Protein AF-A0A5E6XGU5-F1 (afdb_monomer_lite)

Organism: Pseudomonas fluorescens (NCBI:txid294)

Secondary structure (DSSP, 8-state):
-----S-TTHHHHHHHHHHHHHHHHHHHHHHHTTTS-GGG----SS-SEE-SS--SS-S--EE-----------HHHHHTT-THHHHHHHHHHHHHHHHHHHHHHHHHHHHHHHHHT-----SS-HHHHHHHHHHHSPPEE-TTSPEEPPP----HHHHHHHHH-TTTTSHHHHHHHHHHHHHHHHHHHHHHHHHHHTT-PPP-

pLDDT: mean 83.69, std 9.13, range [39.81, 95.19]

Sequence (204 aa):
MMDQHPFPFDSEAGLVMQEFGQEVIKQLRKSQHAYVDPRNVQRFLHGRSWQSHQSFDPDQISELERHHHQMNIQFEDIMLRRFEVLENTLNELSNEMAETFIRSLYATVSDTCDKYGNVVNGGKEPARAFVEMLEKIEFGVDRNGNVSMPEIHAGTAVIEAFKRDETMNSIEFGDKIAEIKERKSAEALEKEAARKAKFVKEPQ

Foldseek 3Di:
DPPPPPDPCPVVVVVVVVVLVVVLVVLLVVLVCVPDPPVPDDDDPDDQWDDPDPDPDGPDIGGHDDDDDDDDDDPVCVVVVVCVSSVVRSVVSSVVSSVVVVVVVVVVVVVVCVVVVLDFDCPPCVLVSVLVNLVSDQWAADPVRFIDDDDDDDDPVVVVVCVPDVVNVDPVSVVSVVVSCVVRRVVNSVVVVVVVVVVDDDDD

Radius of gyration: 24.92 Å; chains: 1; bounding box: 62×52×69 Å

Structure (mmCIF, N/CA/C/O backbone):
data_AF-A0A5E6XGU5-F1
#
_entry.id   AF-A0A5E6XGU5-F1
#
loop_
_atom_site.group_PDB
_atom_site.id
_atom_site.type_symbol
_atom_site.label_atom_id
_atom_site.label_alt_id
_atom_site.label_comp_id
_atom_site.label_asym_id
_atom_site.label_entity_id
_atom_site.label_seq_id
_atom_site.pdbx_PDB_ins_code
_atom_site.Cartn_x
_atom_site.Cartn_y
_atom_site.Cartn_z
_atom_site.occupancy
_atom_site.B_iso_or_equiv
_atom_site.auth_seq_id
_atom_site.auth_comp_id
_atom_site.auth_asym_id
_atom_site.auth_atom_id
_atom_site.pdbx_PDB_model_num
ATOM 1 N N . MET A 1 1 ? 36.939 -23.104 -35.813 1.00 39.81 1 MET A N 1
ATOM 2 C CA . MET A 1 1 ? 36.507 -21.747 -36.196 1.00 39.81 1 MET A CA 1
ATOM 3 C C . MET A 1 1 ? 35.613 -21.268 -35.075 1.00 39.81 1 MET A C 1
ATOM 5 O O . MET A 1 1 ? 34.632 -21.942 -34.809 1.00 39.81 1 MET A O 1
ATOM 9 N N . MET A 1 2 ? 36.034 -20.249 -34.325 1.00 47.72 2 MET A N 1
ATOM 10 C CA . MET A 1 2 ? 35.174 -19.639 -33.309 1.00 47.72 2 MET A CA 1
ATOM 11 C C . MET A 1 2 ? 34.124 -18.816 -34.053 1.00 47.72 2 MET A C 1
ATOM 13 O O . MET A 1 2 ? 34.508 -17.980 -34.871 1.00 47.72 2 MET A O 1
ATOM 17 N N . ASP A 1 3 ? 32.843 -19.097 -33.819 1.00 52.66 3 ASP A N 1
ATOM 18 C CA . ASP A 1 3 ? 31.740 -18.284 -34.329 1.00 52.66 3 ASP A CA 1
ATOM 19 C C . ASP A 1 3 ? 31.964 -16.837 -33.881 1.00 52.66 3 ASP A C 1
ATOM 21 O O . ASP A 1 3 ? 31.927 -16.525 -32.689 1.00 52.66 3 ASP A O 1
ATOM 25 N N . GLN A 1 4 ? 32.273 -15.955 -34.833 1.00 57.28 4 GLN A N 1
ATOM 26 C CA . GLN A 1 4 ? 32.313 -14.522 -34.579 1.00 57.28 4 GLN A CA 1
ATOM 27 C C . GLN A 1 4 ? 30.878 -14.077 -34.314 1.00 57.28 4 GLN A C 1
ATOM 29 O O . GLN A 1 4 ? 30.073 -13.970 -35.238 1.00 57.28 4 GLN A O 1
ATOM 34 N N . HIS A 1 5 ? 30.560 -13.865 -33.037 1.00 59.59 5 HIS A N 1
ATOM 35 C CA . HIS A 1 5 ? 29.293 -13.286 -32.619 1.00 59.59 5 HIS A CA 1
ATOM 36 C C . HIS A 1 5 ? 29.125 -11.935 -33.346 1.00 59.59 5 HIS A C 1
ATOM 38 O O . HIS A 1 5 ? 30.025 -11.095 -33.270 1.00 59.59 5 HIS A O 1
ATOM 44 N N . PRO A 1 6 ? 28.035 -11.722 -34.106 1.00 65.75 6 PRO A N 1
ATOM 45 C CA . PRO A 1 6 ? 27.915 -10.588 -35.027 1.00 65.75 6 PRO A CA 1
ATOM 46 C C . PRO A 1 6 ? 27.823 -9.224 -34.324 1.00 65.75 6 PRO A C 1
ATOM 48 O O . PRO A 1 6 ? 27.965 -8.192 -34.978 1.00 65.75 6 PRO A O 1
ATOM 51 N N . PHE A 1 7 ? 27.620 -9.207 -33.004 1.00 63.84 7 PHE A N 1
ATOM 52 C CA . PHE A 1 7 ? 27.545 -7.998 -32.193 1.00 63.84 7 PHE A CA 1
ATOM 53 C C . PHE A 1 7 ? 28.693 -7.977 -31.175 1.00 63.84 7 PHE A C 1
ATOM 55 O O . PHE A 1 7 ? 28.701 -8.783 -30.251 1.00 63.84 7 PHE A O 1
ATOM 62 N N . PRO A 1 8 ? 29.668 -7.061 -31.306 1.00 68.62 8 PRO A N 1
ATOM 63 C CA . PRO A 1 8 ? 30.838 -7.015 -30.428 1.00 68.62 8 PRO A CA 1
ATOM 64 C C . PRO A 1 8 ? 30.563 -6.367 -29.058 1.00 68.62 8 PRO A C 1
ATOM 66 O O . PRO A 1 8 ? 31.510 -6.111 -28.326 1.00 68.62 8 PRO A O 1
ATOM 69 N N . PHE A 1 9 ? 29.298 -6.080 -28.723 1.00 73.50 9 PHE A N 1
ATOM 70 C CA . PHE A 1 9 ? 28.905 -5.263 -27.565 1.00 73.50 9 PHE A CA 1
ATOM 71 C C . PHE A 1 9 ? 28.016 -6.001 -26.553 1.00 73.50 9 PHE A C 1
ATOM 73 O O . PHE A 1 9 ? 27.331 -5.359 -25.757 1.00 73.50 9 PHE A O 1
ATOM 80 N N . ASP A 1 10 ? 27.965 -7.335 -26.581 1.00 77.38 10 ASP A N 1
ATOM 81 C CA . ASP A 1 10 ? 27.068 -8.097 -25.697 1.00 77.38 10 ASP A CA 1
ATOM 82 C C . ASP A 1 10 ? 27.384 -7.872 -24.207 1.00 77.38 10 ASP A C 1
ATOM 84 O O . ASP A 1 10 ? 26.475 -7.801 -23.376 1.00 77.38 10 ASP A O 1
ATOM 88 N N . SER A 1 11 ? 28.666 -7.700 -23.865 1.00 79.81 11 SER A N 1
ATOM 89 C CA . SER A 1 11 ? 29.108 -7.361 -22.508 1.00 79.81 11 SER A CA 1
ATOM 90 C C . SER A 1 11 ? 28.600 -5.995 -22.051 1.00 79.81 11 SER A C 1
ATOM 92 O O . SER A 1 11 ? 28.065 -5.859 -20.952 1.00 79.81 11 SER A O 1
ATOM 94 N N . GLU A 1 12 ? 28.743 -4.982 -22.898 1.00 81.56 12 GLU A N 1
ATOM 95 C CA . GLU A 1 12 ? 28.341 -3.606 -22.637 1.00 81.56 12 GLU A CA 1
ATOM 96 C C . GLU A 1 12 ? 26.819 -3.490 -22.568 1.00 81.56 12 GLU A C 1
ATOM 98 O O . GLU A 1 12 ? 26.292 -2.843 -21.665 1.00 81.56 12 GLU A O 1
ATOM 103 N N . ALA A 1 13 ? 26.104 -4.174 -23.465 1.00 79.75 13 ALA A N 1
ATOM 104 C CA . ALA A 1 13 ? 24.650 -4.265 -23.434 1.00 79.75 13 ALA A CA 1
ATOM 105 C C . ALA A 1 13 ? 24.160 -4.913 -22.132 1.00 79.75 13 ALA A C 1
ATOM 107 O O . ALA A 1 13 ? 23.235 -4.401 -21.501 1.00 79.75 13 ALA A O 1
ATOM 108 N N . GLY A 1 14 ? 24.810 -5.993 -21.685 1.00 82.94 14 GLY A N 1
ATOM 109 C CA . GLY A 1 14 ? 24.507 -6.638 -20.408 1.00 82.94 14 GLY A CA 1
ATOM 110 C C . GLY A 1 14 ? 24.660 -5.692 -19.214 1.00 82.94 14 GLY A C 1
ATOM 111 O O . GLY A 1 14 ? 23.764 -5.621 -18.371 1.00 82.94 14 GLY A O 1
ATOM 112 N N . LEU A 1 15 ? 25.749 -4.918 -19.172 1.00 85.94 15 LEU A N 1
ATOM 113 C CA . LEU A 1 15 ? 25.986 -3.924 -18.119 1.00 85.94 15 LEU A CA 1
ATOM 114 C C . LEU A 1 15 ? 24.932 -2.814 -18.130 1.00 85.94 15 LEU A C 1
ATOM 116 O O . LEU A 1 15 ? 24.376 -2.491 -17.082 1.00 85.94 15 LEU A O 1
ATOM 120 N N . VAL A 1 16 ? 24.609 -2.265 -19.304 1.00 83.81 16 VAL A N 1
ATOM 121 C CA . VAL A 1 16 ? 23.575 -1.227 -19.432 1.00 83.81 16 VAL A CA 1
ATOM 122 C C . VAL A 1 16 ? 22.221 -1.751 -18.957 1.00 83.81 16 VAL A C 1
ATOM 124 O O . VAL A 1 16 ? 21.562 -1.089 -18.160 1.00 83.81 16 VAL A O 1
ATOM 127 N N . MET A 1 17 ? 21.822 -2.952 -19.382 1.00 83.69 17 MET A N 1
ATOM 128 C CA . MET A 1 17 ? 20.551 -3.558 -18.969 1.00 83.69 17 MET A CA 1
ATOM 129 C C . MET A 1 17 ? 20.501 -3.837 -17.465 1.00 83.69 17 MET A C 1
ATOM 131 O O . MET A 1 17 ? 19.462 -3.636 -16.833 1.00 83.69 17 MET A O 1
ATOM 135 N N . GLN A 1 18 ? 21.617 -4.274 -16.878 1.00 88.81 18 GLN A N 1
ATOM 136 C CA . GLN A 1 18 ? 21.722 -4.494 -15.441 1.00 88.81 18 GLN A CA 1
ATOM 137 C C . GLN A 1 18 ? 21.556 -3.184 -14.662 1.00 88.81 18 GLN A C 1
ATOM 139 O O . GLN A 1 18 ? 20.722 -3.127 -13.758 1.00 88.81 18 GLN A O 1
ATOM 144 N N . GLU A 1 19 ? 22.313 -2.141 -15.006 1.00 89.44 19 GLU A N 1
ATOM 145 C CA . GLU A 1 19 ? 22.256 -0.848 -14.311 1.00 89.44 19 GLU A CA 1
ATOM 146 C C . GLU A 1 19 ? 20.896 -0.164 -14.495 1.00 89.44 19 GLU A C 1
ATOM 148 O O . GLU A 1 19 ? 20.298 0.306 -13.524 1.00 89.44 19 GLU A O 1
ATOM 153 N N . PHE A 1 20 ? 20.343 -0.202 -15.712 1.00 88.06 20 PHE A N 1
ATOM 154 C CA . PHE A 1 20 ? 18.991 0.279 -15.992 1.00 88.06 20 PHE A CA 1
ATOM 155 C C . PHE A 1 20 ? 17.957 -0.443 -15.118 1.00 88.06 20 PHE A C 1
ATOM 157 O O . PHE A 1 20 ? 17.139 0.193 -14.453 1.00 88.06 20 PHE A O 1
ATOM 164 N N . GLY A 1 21 ? 18.034 -1.776 -15.042 1.00 88.75 21 GLY A N 1
ATOM 165 C CA . GLY A 1 21 ? 17.151 -2.579 -14.197 1.00 88.75 21 GLY A CA 1
ATOM 166 C C . GLY A 1 21 ? 17.277 -2.252 -12.706 1.00 88.75 21 GLY A C 1
ATOM 167 O O . GLY A 1 21 ? 16.264 -2.171 -12.007 1.00 88.75 21 GLY A O 1
ATOM 168 N N . GLN A 1 22 ? 18.493 -2.022 -12.202 1.00 91.44 22 GLN A N 1
ATOM 169 C CA . GLN A 1 22 ? 18.705 -1.633 -10.803 1.00 91.44 22 GLN A CA 1
ATOM 170 C C . GLN A 1 22 ? 18.079 -0.274 -10.484 1.00 91.44 22 GLN A C 1
ATOM 172 O O . GLN A 1 22 ? 17.445 -0.128 -9.434 1.00 91.44 22 GLN A O 1
ATOM 177 N N . GLU A 1 23 ? 18.211 0.708 -11.377 1.00 91.69 23 GLU A N 1
ATOM 178 C CA . GLU A 1 23 ? 17.636 2.033 -11.146 1.00 91.69 23 GLU A CA 1
ATOM 179 C C . GLU A 1 23 ? 16.101 2.003 -11.228 1.00 91.69 23 GLU A C 1
ATOM 181 O O . GLU A 1 23 ? 15.448 2.568 -10.348 1.00 91.69 23 GLU A O 1
ATOM 186 N N . VAL A 1 24 ? 15.508 1.244 -12.161 1.00 89.81 24 VAL A N 1
ATOM 187 C CA . VAL A 1 24 ? 14.050 0.998 -12.197 1.00 89.81 24 VAL A CA 1
ATOM 188 C C . VAL A 1 24 ? 13.569 0.385 -10.880 1.00 89.81 24 VAL A C 1
ATOM 190 O O . VAL A 1 24 ? 12.628 0.885 -10.261 1.00 89.81 24 VAL A O 1
ATOM 193 N N . ILE A 1 25 ? 14.245 -0.661 -10.387 1.00 88.81 25 ILE A N 1
ATOM 194 C CA . ILE A 1 25 ? 13.900 -1.313 -9.113 1.00 88.81 25 ILE A CA 1
ATOM 195 C C . ILE A 1 25 ? 13.994 -0.325 -7.945 1.00 88.81 25 ILE A C 1
ATOM 197 O O . ILE A 1 25 ? 13.164 -0.342 -7.034 1.00 88.81 25 ILE A O 1
ATOM 201 N N . LYS A 1 26 ? 15.015 0.529 -7.932 1.00 91.50 26 LYS A N 1
ATOM 202 C CA . LYS A 1 26 ? 15.218 1.530 -6.883 1.00 91.50 26 LYS A CA 1
ATOM 203 C C . LYS A 1 26 ? 14.129 2.601 -6.907 1.00 91.50 26 LYS A C 1
ATOM 205 O O . LYS A 1 26 ? 13.644 2.963 -5.834 1.00 91.50 26 LYS A O 1
ATOM 210 N N . GLN A 1 27 ? 13.725 3.080 -8.082 1.00 90.69 27 GLN A N 1
ATOM 211 C CA . GLN A 1 27 ? 12.605 4.014 -8.215 1.00 90.69 27 GLN A CA 1
ATOM 212 C C . GLN A 1 27 ? 11.281 3.373 -7.789 1.00 90.69 27 GLN A C 1
ATOM 214 O O . GLN A 1 27 ? 10.558 3.951 -6.976 1.00 90.69 27 GLN A O 1
ATOM 219 N N . LEU A 1 28 ? 11.017 2.139 -8.226 1.00 88.62 28 LEU A N 1
ATOM 220 C CA . LEU A 1 28 ? 9.828 1.394 -7.818 1.00 88.62 28 LEU A CA 1
ATOM 221 C C . LEU A 1 28 ? 9.755 1.241 -6.294 1.00 88.62 28 LEU A C 1
ATOM 223 O O . LEU A 1 28 ? 8.719 1.520 -5.700 1.00 88.62 28 LEU A O 1
ATOM 227 N N . ARG A 1 29 ? 10.864 0.876 -5.636 1.00 88.94 29 ARG A N 1
ATOM 228 C CA . ARG A 1 29 ? 10.918 0.772 -4.166 1.00 88.94 29 ARG A CA 1
ATOM 229 C C . ARG A 1 29 ? 10.576 2.087 -3.479 1.00 88.94 29 ARG A C 1
ATOM 231 O O . ARG A 1 29 ? 9.844 2.076 -2.497 1.00 88.94 29 ARG A O 1
ATOM 238 N N . LYS A 1 30 ? 11.085 3.216 -3.984 1.00 90.38 30 LYS A N 1
ATOM 239 C CA . LYS A 1 30 ? 10.742 4.537 -3.432 1.00 90.38 30 LYS A CA 1
ATOM 240 C C . LYS A 1 30 ? 9.236 4.787 -3.503 1.00 90.38 30 LYS A C 1
ATOM 242 O O . LYS A 1 30 ? 8.675 5.260 -2.523 1.00 90.38 30 LYS A O 1
ATOM 247 N N . SER A 1 31 ? 8.602 4.431 -4.620 1.00 88.19 31 SER A N 1
ATOM 248 C CA . SER A 1 31 ? 7.150 4.556 -4.781 1.00 88.19 31 SER A CA 1
ATOM 249 C C . SER A 1 31 ? 6.382 3.613 -3.845 1.00 88.19 31 SER A C 1
ATOM 251 O O . SER A 1 31 ? 5.475 4.040 -3.139 1.00 88.19 31 SER A O 1
ATOM 253 N N . GLN A 1 32 ? 6.806 2.350 -3.734 1.00 88.50 32 GLN A N 1
ATOM 254 C CA . GLN A 1 32 ? 6.192 1.359 -2.838 1.00 88.50 32 GLN A CA 1
ATOM 255 C C . GLN A 1 32 ? 6.249 1.774 -1.363 1.00 88.50 32 GLN A C 1
ATOM 257 O O . GLN A 1 32 ? 5.278 1.586 -0.632 1.00 88.50 32 GLN A O 1
ATOM 262 N N . HIS A 1 33 ? 7.361 2.374 -0.927 1.00 89.69 33 HIS A N 1
ATOM 263 C CA . HIS A 1 33 ? 7.544 2.822 0.456 1.00 89.69 33 HIS A CA 1
ATOM 264 C C . HIS A 1 33 ? 6.584 3.946 0.875 1.00 89.69 33 HIS A C 1
ATOM 266 O O . HIS A 1 33 ? 6.444 4.193 2.069 1.00 89.69 33 HIS A O 1
ATOM 272 N N . ALA A 1 34 ? 5.928 4.621 -0.076 1.00 86.75 34 ALA A N 1
ATOM 273 C CA . ALA A 1 34 ? 4.883 5.596 0.230 1.00 86.75 34 ALA A CA 1
ATOM 274 C C . ALA A 1 34 ? 3.572 4.941 0.705 1.00 86.75 34 ALA A C 1
ATOM 276 O O . ALA A 1 34 ? 2.735 5.627 1.280 1.00 86.75 34 ALA A O 1
ATOM 277 N N . TYR A 1 35 ? 3.395 3.636 0.467 1.00 86.56 35 TYR A N 1
ATOM 278 C CA . TYR A 1 35 ? 2.166 2.898 0.784 1.00 86.56 35 TYR A CA 1
ATOM 279 C C . TYR A 1 35 ? 2.389 1.741 1.758 1.00 86.56 35 TYR A C 1
ATOM 281 O O . TYR A 1 35 ? 1.478 1.361 2.486 1.00 86.56 35 TYR A O 1
ATOM 289 N N . VAL A 1 36 ? 3.582 1.143 1.759 1.00 86.38 36 VAL A N 1
ATOM 290 C CA . VAL A 1 36 ? 3.904 -0.014 2.598 1.00 86.38 36 VAL A CA 1
ATOM 291 C C . VAL A 1 36 ? 5.224 0.234 3.307 1.00 86.38 36 VAL A C 1
ATOM 293 O O . VAL A 1 36 ? 6.228 0.560 2.674 1.00 86.38 36 VAL A O 1
ATOM 296 N N . ASP A 1 37 ? 5.244 0.025 4.625 1.00 86.00 37 ASP A N 1
ATOM 297 C CA . ASP A 1 37 ? 6.484 0.088 5.392 1.00 86.00 37 ASP A CA 1
ATOM 298 C C . ASP A 1 37 ? 7.510 -0.906 4.805 1.00 86.00 37 ASP A C 1
ATOM 300 O O . ASP A 1 37 ? 7.193 -2.094 4.673 1.00 86.00 37 ASP A O 1
ATOM 304 N N . PRO A 1 38 ? 8.748 -0.475 4.492 1.00 86.88 38 PRO A N 1
ATOM 305 C CA . PRO A 1 38 ? 9.785 -1.349 3.941 1.00 86.88 38 PRO A CA 1
ATOM 306 C C . PRO A 1 38 ? 10.021 -2.628 4.755 1.00 86.88 38 PRO A C 1
ATOM 308 O O . PRO A 1 38 ? 10.452 -3.643 4.212 1.00 86.88 38 PRO A O 1
ATOM 311 N N . ARG A 1 39 ? 9.753 -2.588 6.065 1.00 85.00 39 ARG A N 1
ATOM 312 C CA . ARG A 1 39 ? 9.903 -3.718 6.993 1.00 85.00 39 ARG A CA 1
ATOM 313 C C . ARG A 1 39 ? 8.828 -4.789 6.808 1.00 85.00 39 ARG A C 1
ATOM 315 O O . ARG A 1 39 ? 9.059 -5.935 7.182 1.00 85.00 39 ARG A O 1
ATOM 322 N N . ASN A 1 40 ? 7.692 -4.430 6.216 1.00 84.56 40 ASN A N 1
ATOM 323 C CA . ASN A 1 40 ? 6.589 -5.340 5.913 1.00 84.56 40 ASN A CA 1
ATOM 324 C C . ASN A 1 40 ? 6.707 -5.955 4.509 1.00 84.56 40 ASN A C 1
ATOM 326 O O . ASN A 1 40 ? 5.870 -6.766 4.117 1.00 84.56 40 ASN A O 1
ATOM 330 N N . VAL A 1 41 ? 7.750 -5.606 3.749 1.00 85.50 41 VAL A N 1
ATOM 331 C CA . VAL A 1 41 ? 7.996 -6.156 2.415 1.00 85.50 41 VAL A CA 1
ATOM 332 C C . VAL A 1 41 ? 8.851 -7.415 2.524 1.00 85.50 41 VAL A C 1
ATOM 334 O O . VAL A 1 41 ? 10.031 -7.362 2.873 1.00 85.50 41 VAL A O 1
ATOM 337 N N . GLN A 1 42 ? 8.270 -8.557 2.166 1.00 83.88 42 GLN A N 1
ATOM 338 C CA . GLN A 1 42 ? 8.985 -9.829 2.074 1.00 83.88 42 GLN A CA 1
ATOM 339 C C . GLN A 1 42 ? 9.382 -10.113 0.627 1.00 83.88 42 GLN A C 1
ATOM 341 O O . GLN A 1 42 ? 8.660 -9.781 -0.313 1.00 83.88 42 GLN A O 1
ATOM 346 N N . ARG A 1 43 ? 10.554 -10.724 0.440 1.00 81.25 43 ARG A N 1
ATOM 347 C CA . ARG A 1 43 ? 11.046 -11.129 -0.879 1.00 81.25 43 ARG A CA 1
ATOM 348 C C . ARG A 1 43 ? 11.236 -12.626 -0.911 1.00 81.25 43 ARG A C 1
ATOM 350 O O . ARG A 1 43 ? 12.026 -13.172 -0.146 1.00 81.25 43 ARG A O 1
ATOM 357 N N . PHE A 1 44 ? 10.556 -13.253 -1.852 1.00 81.94 44 PHE A N 1
ATOM 358 C CA . PHE A 1 44 ? 10.698 -14.667 -2.135 1.00 81.94 44 PHE A CA 1
ATOM 359 C C . PHE A 1 44 ? 11.526 -14.811 -3.412 1.00 81.94 44 PHE A C 1
ATOM 361 O O . PHE A 1 44 ? 11.203 -14.218 -4.438 1.00 81.94 44 PHE A O 1
ATOM 368 N N . LEU A 1 45 ? 12.638 -15.544 -3.329 1.00 75.81 45 LEU A N 1
ATOM 369 C CA . LEU A 1 45 ? 13.535 -15.782 -4.470 1.00 75.81 45 LEU A CA 1
ATOM 370 C C . LEU A 1 45 ? 13.103 -16.990 -5.312 1.00 75.81 45 LEU A C 1
ATOM 372 O O . LEU A 1 45 ? 13.593 -17.181 -6.421 1.00 75.81 45 LEU A O 1
ATOM 376 N N . HIS A 1 46 ? 12.209 -17.818 -4.778 1.00 78.06 46 HIS A N 1
ATOM 377 C CA . HIS A 1 46 ? 11.715 -19.025 -5.419 1.00 78.06 46 HIS A CA 1
ATOM 378 C C . HIS A 1 46 ? 10.277 -19.311 -4.987 1.00 78.06 46 HIS A C 1
ATOM 380 O O . HIS A 1 46 ? 9.816 -18.836 -3.948 1.00 78.06 46 HIS A O 1
ATOM 386 N N . GLY A 1 47 ? 9.612 -20.180 -5.745 1.00 79.06 47 GLY A N 1
ATOM 387 C CA . GLY A 1 47 ? 8.218 -20.538 -5.511 1.00 79.06 47 GLY A CA 1
ATOM 388 C C . GLY A 1 47 ? 7.259 -19.538 -6.150 1.00 79.06 47 GLY A C 1
ATOM 389 O O . GLY A 1 47 ? 7.609 -18.393 -6.418 1.00 79.06 47 GLY A O 1
ATOM 390 N N . ARG A 1 48 ? 6.052 -20.014 -6.453 1.00 79.38 48 ARG A N 1
ATOM 391 C CA . ARG A 1 48 ? 4.944 -19.197 -6.973 1.00 79.38 48 ARG A CA 1
ATOM 392 C C . ARG A 1 48 ? 3.827 -19.024 -5.955 1.00 79.38 48 ARG A C 1
ATOM 394 O O . ARG A 1 48 ? 2.890 -18.289 -6.218 1.00 79.38 48 ARG A O 1
ATOM 401 N N . SER A 1 49 ? 3.927 -19.697 -4.819 1.00 81.25 49 SER A N 1
ATOM 402 C CA . SER A 1 49 ? 2.940 -19.668 -3.758 1.00 81.25 49 SER A CA 1
ATOM 403 C C . SER A 1 49 ? 3.629 -19.683 -2.403 1.00 81.25 49 SER A C 1
ATOM 405 O O . SER A 1 49 ? 4.769 -20.142 -2.270 1.00 81.25 49 SER A O 1
ATOM 407 N N . TRP A 1 50 ? 2.935 -19.159 -1.401 1.00 81.00 50 TRP A N 1
ATOM 408 C CA . TRP A 1 50 ? 3.354 -19.220 -0.011 1.00 81.00 50 TRP A CA 1
ATOM 409 C C . TRP A 1 50 ? 2.160 -19.516 0.895 1.00 81.00 50 TRP A C 1
ATOM 411 O O . TRP A 1 50 ? 1.006 -19.243 0.565 1.00 81.00 50 TRP A O 1
ATOM 421 N N . GLN A 1 51 ? 2.466 -20.084 2.057 1.00 76.94 51 GLN A N 1
ATOM 422 C CA . GLN A 1 51 ? 1.504 -20.384 3.112 1.00 76.94 51 GLN A CA 1
ATOM 423 C C . GLN A 1 51 ? 2.068 -19.908 4.450 1.00 76.94 51 GLN A C 1
ATOM 425 O O . GLN A 1 51 ? 3.272 -20.019 4.693 1.00 76.94 51 GLN A O 1
ATOM 430 N N . SER A 1 52 ? 1.212 -19.351 5.308 1.00 69.44 52 SER A N 1
ATOM 431 C CA . SER A 1 52 ?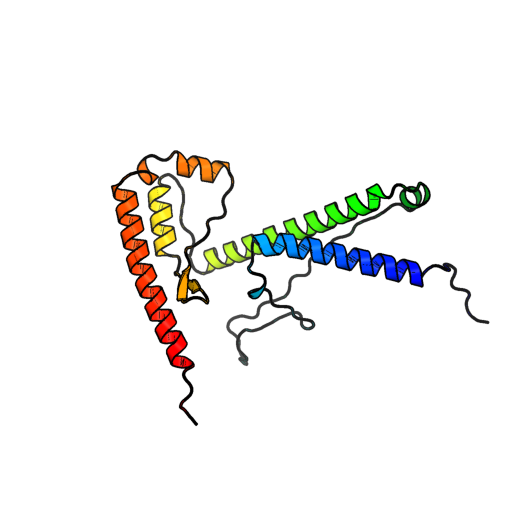 1.630 -18.804 6.607 1.00 69.44 52 SER A CA 1
ATOM 432 C C . SER A 1 52 ? 1.979 -19.896 7.622 1.00 69.44 52 SER A C 1
ATOM 434 O O . SER A 1 52 ? 2.831 -19.683 8.481 1.00 69.44 52 SER A O 1
ATOM 436 N N . HIS A 1 53 ? 1.354 -21.070 7.501 1.00 67.56 53 HIS A N 1
ATOM 437 C CA . HIS A 1 53 ? 1.585 -22.234 8.350 1.00 67.56 53 HIS A CA 1
ATOM 438 C C . HIS A 1 53 ? 1.802 -23.480 7.492 1.00 67.56 53 HIS A C 1
ATOM 440 O O . HIS A 1 53 ? 1.190 -23.640 6.437 1.00 67.56 53 HIS A O 1
ATOM 446 N N . GLN A 1 54 ? 2.677 -24.375 7.949 1.00 61.88 54 GLN A N 1
ATOM 447 C CA . GLN A 1 54 ? 2.872 -25.680 7.323 1.00 61.88 54 GLN A CA 1
ATOM 448 C C . GLN A 1 54 ? 1.721 -26.611 7.733 1.00 61.88 54 GLN A C 1
ATOM 450 O O . GLN A 1 54 ? 1.826 -27.322 8.728 1.00 61.88 54 GLN A O 1
ATOM 455 N N . SER A 1 55 ? 0.612 -26.573 6.989 1.00 68.75 55 SER A N 1
ATOM 456 C CA . SER A 1 55 ? -0.499 -27.531 7.101 1.00 68.75 55 SER A CA 1
ATOM 457 C C . SER A 1 55 ? -0.519 -28.454 5.882 1.00 68.75 55 SER A C 1
ATOM 459 O O . SER A 1 55 ? -0.154 -28.040 4.784 1.00 68.75 55 SER A O 1
ATOM 461 N N . PHE A 1 56 ? -0.941 -29.705 6.077 1.00 67.31 56 PHE A N 1
ATOM 462 C CA . PHE A 1 56 ? -1.199 -30.648 4.982 1.00 67.31 56 PHE A CA 1
ATOM 463 C C . PHE A 1 56 ? -2.483 -30.294 4.207 1.00 67.31 56 PHE A C 1
ATOM 465 O O . PHE A 1 56 ? -2.586 -30.616 3.028 1.00 67.31 56 PHE A O 1
ATOM 472 N N . ASP A 1 57 ? -3.415 -29.592 4.859 1.00 71.12 57 ASP A N 1
ATOM 473 C CA . ASP A 1 57 ? -4.638 -29.032 4.274 1.00 71.12 57 ASP A CA 1
ATOM 474 C C . ASP A 1 57 ? -4.755 -27.565 4.729 1.00 71.12 57 ASP A C 1
ATOM 476 O O . ASP A 1 57 ? -5.205 -27.292 5.847 1.00 71.12 57 ASP A O 1
ATOM 480 N N . PRO A 1 58 ? -4.155 -26.615 3.993 1.00 70.44 58 PRO A N 1
ATOM 481 C CA . PRO A 1 58 ? -4.161 -25.210 4.379 1.00 70.44 58 PRO A CA 1
ATOM 482 C C . PRO A 1 58 ? -5.483 -24.534 3.997 1.00 70.44 58 PRO A C 1
ATOM 484 O O . PRO A 1 58 ? -5.899 -24.577 2.843 1.00 70.44 58 PRO A O 1
ATOM 487 N N . ASP A 1 59 ? -6.070 -23.792 4.939 1.00 72.81 59 ASP A N 1
ATOM 488 C CA . ASP A 1 59 ? -7.284 -22.992 4.701 1.00 72.81 59 ASP A CA 1
ATOM 489 C C . ASP A 1 59 ? -7.097 -21.935 3.593 1.00 72.81 59 ASP A C 1
ATOM 491 O O . ASP A 1 59 ? -8.057 -21.496 2.955 1.00 72.81 59 ASP A O 1
ATOM 495 N N . GLN A 1 60 ? -5.852 -21.488 3.378 1.00 72.25 60 GLN A N 1
ATOM 496 C CA . GLN A 1 60 ? -5.502 -20.500 2.364 1.00 72.25 60 GLN A CA 1
ATOM 497 C C . GLN A 1 60 ? -4.075 -20.705 1.842 1.00 72.25 60 GLN A C 1
ATOM 499 O O . GLN A 1 60 ? -3.113 -20.766 2.611 1.00 72.25 60 GLN A O 1
ATOM 504 N N . ILE A 1 61 ? -3.944 -20.730 0.517 1.00 77.81 61 ILE A N 1
ATOM 505 C CA . ILE A 1 61 ? -2.669 -20.646 -0.199 1.00 77.81 61 ILE A CA 1
ATOM 506 C C . ILE A 1 61 ? -2.669 -19.318 -0.950 1.00 77.81 61 ILE A C 1
ATOM 508 O O . ILE A 1 61 ? -3.603 -19.034 -1.700 1.00 77.81 61 ILE A O 1
ATOM 512 N N . SER A 1 62 ? -1.640 -18.503 -0.737 1.00 81.56 62 SER A N 1
ATOM 513 C CA . SER A 1 62 ? -1.455 -17.258 -1.479 1.00 81.56 62 SER A CA 1
ATOM 514 C C . SER A 1 62 ? -0.528 -17.497 -2.664 1.00 81.56 62 SER A C 1
ATOM 516 O O . SER A 1 62 ? 0.460 -18.224 -2.545 1.00 81.56 62 SER A O 1
ATOM 518 N N . GLU A 1 63 ? -0.828 -16.875 -3.802 1.00 83.88 63 GLU A N 1
ATOM 519 C CA . GLU A 1 63 ? -0.049 -17.001 -5.035 1.00 83.88 63 GLU A CA 1
ATOM 520 C C . GLU A 1 63 ? 0.594 -15.672 -5.438 1.00 83.88 63 GLU A C 1
ATOM 522 O O . GLU A 1 63 ? 0.072 -14.591 -5.171 1.00 83.88 63 GLU A O 1
ATOM 527 N N . LEU A 1 64 ? 1.763 -15.756 -6.074 1.00 83.69 64 LEU A N 1
ATOM 528 C CA . LEU A 1 64 ? 2.452 -14.616 -6.660 1.00 83.69 64 LEU A CA 1
ATOM 529 C C . LEU A 1 64 ? 1.856 -14.325 -8.036 1.00 83.69 64 LEU A C 1
ATOM 531 O O . LEU A 1 64 ? 1.946 -15.147 -8.955 1.00 83.69 64 LEU A O 1
ATOM 535 N N . GLU A 1 65 ? 1.318 -13.122 -8.199 1.00 83.19 65 GLU A N 1
ATOM 536 C CA . GLU A 1 65 ? 0.877 -12.623 -9.495 1.00 83.19 65 GLU A CA 1
ATOM 537 C C . GLU A 1 65 ? 2.060 -12.094 -10.309 1.00 83.19 65 GLU A C 1
ATOM 539 O O . GLU A 1 65 ? 2.953 -11.406 -9.806 1.00 83.19 65 GLU A O 1
ATOM 544 N N . ARG A 1 66 ? 2.083 -12.427 -11.603 1.00 83.88 66 ARG A N 1
ATOM 545 C CA . ARG A 1 66 ? 3.115 -11.939 -12.519 1.00 83.88 66 ARG A CA 1
ATOM 546 C C . ARG A 1 66 ? 2.626 -10.680 -13.219 1.00 83.88 66 ARG A C 1
ATOM 548 O O . ARG A 1 66 ? 1.780 -10.758 -14.105 1.00 83.88 66 ARG A O 1
ATOM 555 N N . HIS A 1 67 ? 3.260 -9.556 -12.914 1.00 83.31 67 HIS A N 1
ATOM 556 C CA . HIS A 1 67 ? 3.159 -8.348 -13.728 1.00 83.31 67 HIS A CA 1
ATOM 557 C C . HIS A 1 67 ? 4.218 -8.362 -14.834 1.00 83.31 67 HIS A C 1
ATOM 559 O O . HIS A 1 67 ? 5.339 -8.843 -14.643 1.00 83.31 67 HIS A O 1
ATOM 565 N N . 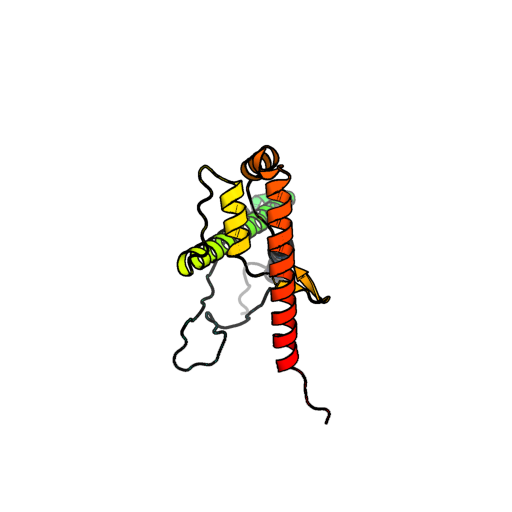HIS A 1 68 ? 3.851 -7.864 -16.012 1.00 85.88 68 HIS A N 1
ATOM 566 C CA . HIS A 1 68 ? 4.742 -7.759 -17.158 1.00 85.88 68 HIS A CA 1
ATOM 567 C C . HIS A 1 68 ? 4.606 -6.375 -17.779 1.00 85.88 68 HIS A C 1
ATOM 569 O O . HIS A 1 68 ? 3.497 -5.935 -18.063 1.00 85.88 68 HIS A O 1
ATOM 575 N N . HIS A 1 69 ? 5.747 -5.732 -17.994 1.00 84.88 69 HIS A N 1
ATOM 576 C CA . HIS A 1 69 ? 5.864 -4.449 -18.668 1.00 84.88 69 HIS A CA 1
ATOM 577 C C . HIS A 1 69 ? 6.898 -4.597 -19.778 1.00 84.88 69 HIS A C 1
ATOM 579 O O . HIS A 1 69 ? 7.903 -5.296 -19.606 1.00 84.88 69 HIS A O 1
ATOM 585 N N . GLN A 1 70 ? 6.638 -3.952 -20.908 1.00 84.69 70 GLN A N 1
ATOM 586 C CA . GLN A 1 70 ? 7.521 -3.956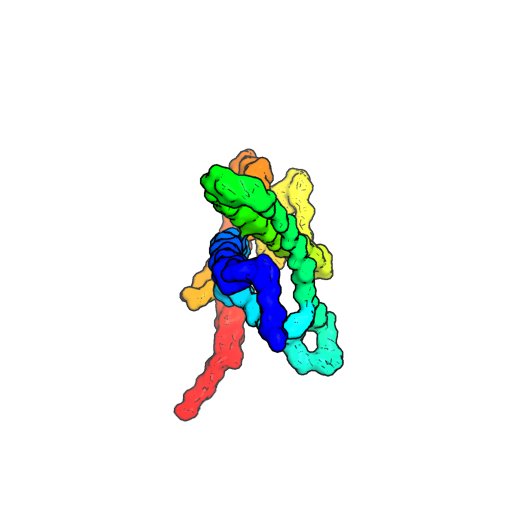 -22.062 1.00 84.69 70 GLN A CA 1
ATOM 587 C C . GLN A 1 70 ? 7.695 -2.526 -22.540 1.00 84.69 70 GLN A C 1
ATOM 589 O O . GLN A 1 70 ? 6.715 -1.850 -22.821 1.00 84.69 70 GLN A O 1
ATOM 594 N N . MET A 1 71 ? 8.946 -2.110 -22.686 1.00 81.44 71 MET A N 1
ATOM 595 C CA . MET A 1 71 ? 9.318 -0.816 -23.242 1.00 81.44 71 MET A CA 1
ATOM 596 C C . MET A 1 71 ? 10.165 -1.032 -24.488 1.00 81.44 71 MET A C 1
ATOM 598 O O . MET A 1 71 ? 10.797 -2.080 -24.645 1.00 81.44 71 MET A O 1
ATOM 602 N N . ASN A 1 72 ? 10.181 -0.038 -25.370 1.00 83.75 72 ASN A N 1
ATOM 603 C CA . ASN A 1 72 ? 10.988 -0.071 -26.578 1.00 83.75 72 ASN A CA 1
ATOM 604 C C . ASN A 1 72 ? 11.716 1.261 -26.754 1.00 83.75 72 ASN A C 1
ATOM 606 O O . ASN A 1 72 ? 11.086 2.314 -26.727 1.00 83.75 72 ASN A O 1
ATOM 610 N N . ILE A 1 73 ? 13.028 1.194 -26.965 1.00 82.19 73 ILE A N 1
ATOM 611 C CA . ILE A 1 73 ? 13.869 2.350 -27.271 1.00 82.19 73 ILE A CA 1
ATOM 612 C C . ILE A 1 73 ? 14.387 2.157 -28.686 1.00 82.19 73 ILE A C 1
ATOM 614 O O . ILE A 1 73 ? 15.014 1.141 -28.993 1.00 82.19 73 ILE A O 1
ATOM 618 N N . GLN A 1 74 ? 14.123 3.128 -29.556 1.00 83.25 74 GLN A N 1
ATOM 619 C CA . GLN A 1 74 ? 14.573 3.044 -30.937 1.00 83.25 74 GLN A CA 1
ATOM 620 C C . GLN A 1 74 ? 16.087 3.245 -31.012 1.00 83.25 74 GLN A C 1
ATOM 622 O O . GLN A 1 74 ? 16.648 4.158 -30.404 1.00 83.25 74 GLN A O 1
ATOM 627 N N . PHE A 1 75 ? 16.757 2.413 -31.809 1.00 79.88 75 PHE A N 1
ATOM 628 C CA . PHE A 1 75 ? 18.206 2.505 -32.005 1.00 79.88 75 PHE A CA 1
ATOM 629 C C . PHE A 1 75 ? 18.636 3.871 -32.567 1.00 79.88 75 PHE A C 1
ATOM 631 O O . PHE A 1 75 ? 19.691 4.394 -32.210 1.00 79.88 75 PHE A O 1
ATOM 638 N N . GLU A 1 76 ? 17.797 4.478 -33.409 1.00 83.19 76 GLU A N 1
ATOM 639 C CA . GLU A 1 76 ? 18.041 5.804 -33.984 1.00 83.19 76 GLU A CA 1
ATOM 640 C C . GLU A 1 76 ? 18.183 6.890 -32.910 1.00 83.19 76 GLU A C 1
ATOM 642 O O . GLU A 1 76 ? 19.081 7.728 -33.006 1.00 83.19 76 GLU A O 1
ATOM 647 N N . ASP A 1 77 ? 17.371 6.852 -31.851 1.00 80.81 77 ASP A N 1
ATOM 648 C CA . ASP A 1 77 ? 17.435 7.840 -30.769 1.00 80.81 77 ASP A CA 1
ATOM 649 C C . ASP A 1 77 ? 18.748 7.738 -29.978 1.00 80.81 77 ASP A C 1
ATOM 651 O O . ASP A 1 77 ? 19.329 8.757 -29.588 1.00 80.81 77 ASP A O 1
ATOM 655 N N . ILE A 1 78 ? 19.273 6.518 -29.826 1.00 77.31 78 ILE A N 1
ATOM 656 C CA . ILE A 1 78 ? 20.579 6.261 -29.207 1.00 77.31 78 ILE A CA 1
ATOM 657 C C . ILE A 1 78 ? 21.700 6.817 -30.096 1.00 77.31 78 ILE A C 1
ATOM 659 O O . ILE A 1 78 ? 22.569 7.553 -29.621 1.00 77.31 78 ILE A O 1
ATOM 663 N N . MET A 1 79 ? 21.659 6.524 -31.399 1.00 78.00 79 MET A N 1
ATOM 664 C CA . MET A 1 79 ? 22.654 6.998 -32.370 1.00 78.00 79 MET A CA 1
ATOM 665 C C . MET A 1 79 ? 22.690 8.525 -32.481 1.00 78.00 79 MET A C 1
ATOM 667 O O . MET A 1 79 ? 23.761 9.121 -32.613 1.00 78.00 79 MET A O 1
ATOM 671 N N . LEU A 1 80 ? 21.528 9.172 -32.375 1.00 86.00 80 LEU A N 1
ATOM 672 C CA . LEU A 1 80 ? 21.392 10.628 -32.385 1.00 86.00 80 LEU A CA 1
ATOM 673 C C . LEU A 1 80 ? 21.754 11.284 -31.040 1.00 86.00 80 LEU A C 1
ATOM 675 O O . LEU A 1 80 ? 21.641 12.504 -30.917 1.00 86.00 80 LEU A O 1
ATOM 679 N N . ARG A 1 81 ? 22.238 10.508 -30.056 1.00 77.44 81 ARG A N 1
ATOM 680 C CA . ARG A 1 81 ? 22.632 10.964 -28.709 1.00 77.44 81 ARG A CA 1
ATOM 681 C C . ARG A 1 81 ? 21.502 11.666 -27.953 1.00 77.44 81 ARG A C 1
ATOM 683 O O . ARG A 1 81 ? 21.748 12.575 -27.160 1.00 77.44 81 ARG A O 1
ATOM 690 N N . ARG A 1 82 ? 20.259 11.228 -28.166 1.00 82.88 82 ARG A N 1
ATOM 691 C CA . ARG A 1 82 ? 19.094 11.696 -27.406 1.00 82.88 82 ARG A CA 1
ATOM 692 C C . ARG A 1 82 ? 19.003 10.938 -26.085 1.00 82.88 82 ARG A C 1
ATOM 694 O O . ARG A 1 82 ? 18.115 10.11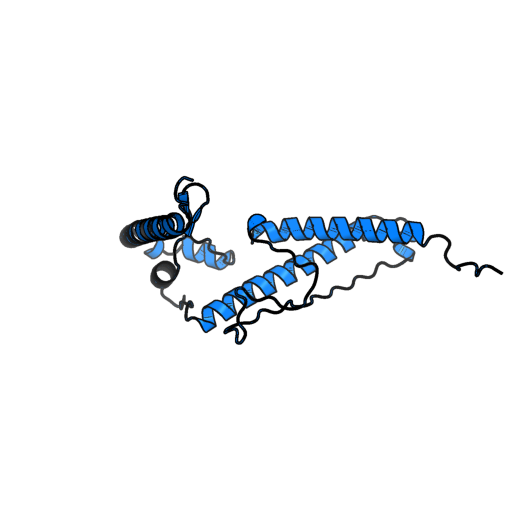9 -25.880 1.00 82.88 82 ARG A O 1
ATOM 701 N N . PHE A 1 83 ? 19.947 11.200 -25.183 1.00 78.88 83 PHE A N 1
ATOM 702 C CA . PHE A 1 83 ? 20.013 10.514 -23.887 1.00 78.88 83 PHE A CA 1
ATOM 703 C C . PHE A 1 83 ? 18.788 10.772 -22.997 1.00 78.88 83 PHE A C 1
ATOM 705 O O . PHE A 1 83 ? 18.479 9.944 -22.148 1.00 78.88 83 PHE A O 1
ATOM 712 N N . GLU A 1 84 ? 18.048 11.854 -23.248 1.00 86.69 84 GLU A N 1
ATOM 713 C CA . GLU A 1 84 ? 16.758 12.146 -22.607 1.00 86.69 84 GLU A CA 1
ATOM 714 C C . GLU A 1 84 ? 15.744 11.005 -22.783 1.00 86.69 84 GLU A C 1
ATOM 716 O O . GLU A 1 84 ? 14.947 10.748 -21.887 1.00 86.69 84 GLU A O 1
ATOM 721 N N . VAL A 1 85 ? 15.800 10.264 -23.899 1.00 87.12 85 VAL A N 1
ATOM 722 C CA . VAL A 1 85 ? 14.902 9.125 -24.145 1.00 87.12 85 VAL A CA 1
ATOM 723 C C . VAL A 1 85 ? 15.117 8.022 -23.110 1.00 87.12 85 VAL A C 1
ATOM 725 O O . VAL A 1 85 ? 14.146 7.444 -22.642 1.00 87.12 85 VAL A O 1
ATOM 728 N N . LEU A 1 86 ? 16.361 7.769 -22.687 1.00 82.38 86 LEU A N 1
ATOM 729 C CA . LEU A 1 86 ? 16.651 6.755 -21.667 1.00 82.38 86 LEU A CA 1
ATOM 730 C C . LEU A 1 86 ? 16.035 7.127 -20.317 1.00 82.38 86 LEU A C 1
ATOM 732 O O . LEU A 1 86 ? 15.445 6.272 -19.661 1.00 82.38 86 LEU A O 1
ATOM 736 N N . GLU A 1 87 ? 16.164 8.391 -19.910 1.00 85.75 87 GLU A N 1
ATOM 737 C CA . GLU A 1 87 ? 15.586 8.882 -18.658 1.00 85.75 87 GLU A CA 1
ATOM 738 C C . GLU A 1 87 ? 14.054 8.867 -18.709 1.00 85.75 87 GLU A C 1
ATOM 740 O O . GLU A 1 87 ? 13.414 8.389 -17.773 1.00 85.75 87 GLU A O 1
ATOM 745 N N . ASN A 1 88 ? 13.465 9.310 -19.823 1.00 89.62 88 ASN A N 1
ATOM 746 C CA . ASN A 1 88 ? 12.018 9.285 -20.019 1.00 89.62 88 ASN A CA 1
ATOM 747 C C . ASN A 1 88 ? 11.474 7.857 -19.974 1.00 89.62 88 ASN A C 1
ATOM 749 O O . ASN A 1 88 ? 10.563 7.591 -19.199 1.00 89.62 88 ASN A O 1
ATOM 753 N N . THR A 1 89 ? 12.078 6.917 -20.708 1.00 89.00 89 THR A N 1
ATOM 754 C CA . THR A 1 89 ? 11.656 5.508 -20.691 1.00 89.00 89 THR A CA 1
ATOM 755 C C . THR A 1 89 ? 11.824 4.877 -19.310 1.00 89.00 89 THR A C 1
ATOM 757 O O . THR A 1 89 ? 10.989 4.080 -18.887 1.00 89.00 89 THR A O 1
ATOM 760 N N . LEU A 1 90 ? 12.886 5.224 -18.578 1.00 88.25 90 LEU A N 1
ATOM 761 C CA . LEU A 1 90 ? 13.086 4.748 -17.211 1.00 88.25 90 LEU A CA 1
ATOM 762 C C . LEU A 1 90 ? 11.971 5.241 -16.282 1.00 88.25 90 LEU A C 1
ATOM 764 O O . LEU A 1 90 ? 11.416 4.445 -15.522 1.00 88.25 90 LEU A O 1
ATOM 768 N N . ASN A 1 91 ? 11.638 6.531 -16.359 1.00 90.12 91 ASN A N 1
ATOM 769 C CA . ASN A 1 91 ? 10.580 7.144 -15.561 1.00 90.12 91 ASN A CA 1
ATOM 770 C C . ASN A 1 91 ? 9.190 6.617 -15.954 1.00 90.12 91 ASN A C 1
ATOM 772 O O . ASN A 1 91 ? 8.364 6.362 -15.084 1.00 90.12 91 ASN A O 1
ATOM 776 N N . GLU A 1 92 ? 8.918 6.424 -17.244 1.00 90.69 92 GLU A N 1
ATOM 777 C CA . GLU A 1 92 ? 7.673 5.822 -17.736 1.00 90.69 92 GLU A CA 1
ATOM 778 C C . GLU A 1 92 ? 7.505 4.404 -17.189 1.00 90.69 92 GLU A C 1
ATOM 780 O O . GLU A 1 92 ? 6.498 4.107 -16.546 1.00 90.69 92 GLU A O 1
ATOM 785 N N . LEU A 1 93 ? 8.528 3.558 -17.339 1.00 91.06 93 LEU A N 1
ATOM 786 C CA . LEU A 1 93 ? 8.491 2.184 -16.848 1.00 91.06 93 LEU A CA 1
ATOM 787 C C . LEU A 1 93 ? 8.295 2.121 -15.331 1.00 91.06 93 LEU A C 1
ATOM 789 O O . LEU A 1 93 ? 7.489 1.329 -14.840 1.00 91.06 93 LEU A O 1
ATOM 793 N N . SER A 1 94 ? 9.030 2.935 -14.570 1.00 90.31 94 SER A N 1
ATOM 794 C CA . SER A 1 94 ? 8.916 2.936 -13.112 1.00 90.31 94 SER A CA 1
ATOM 795 C C . SER A 1 94 ? 7.540 3.423 -12.650 1.00 90.31 94 SER A C 1
ATOM 797 O O . SER A 1 94 ? 6.982 2.843 -11.713 1.00 90.31 94 SER A O 1
ATOM 799 N N . ASN A 1 95 ? 6.962 4.416 -13.332 1.00 91.25 95 ASN A N 1
ATOM 800 C CA . ASN A 1 95 ? 5.620 4.923 -13.060 1.00 91.25 95 ASN A CA 1
ATOM 801 C C . ASN A 1 95 ? 4.537 3.891 -13.394 1.00 91.25 95 ASN A C 1
ATOM 803 O O . ASN A 1 95 ? 3.675 3.646 -12.555 1.00 91.25 95 ASN A O 1
ATOM 807 N N . GLU A 1 96 ? 4.602 3.228 -14.551 1.00 91.38 96 GLU A N 1
ATOM 808 C CA . GLU A 1 96 ? 3.646 2.173 -14.920 1.00 91.38 96 GLU A CA 1
ATOM 809 C C . GLU A 1 96 ? 3.687 0.989 -13.943 1.00 91.38 96 GLU A C 1
ATOM 811 O O . GLU A 1 96 ? 2.646 0.459 -13.531 1.00 91.38 96 GLU A O 1
ATOM 816 N N . MET A 1 97 ? 4.894 0.568 -13.550 1.00 90.94 97 MET A N 1
ATOM 817 C CA . MET A 1 97 ? 5.079 -0.490 -12.556 1.00 90.94 97 MET A CA 1
ATOM 818 C C . MET A 1 97 ? 4.530 -0.069 -11.190 1.00 90.94 97 MET A C 1
ATOM 820 O O . MET A 1 97 ? 3.891 -0.873 -10.507 1.00 90.94 97 MET A O 1
ATOM 824 N N . ALA A 1 98 ? 4.757 1.183 -10.787 1.00 90.75 98 ALA A N 1
ATOM 825 C CA . ALA A 1 98 ? 4.225 1.726 -9.545 1.00 90.75 98 ALA A CA 1
ATOM 826 C C . ALA A 1 98 ? 2.693 1.809 -9.564 1.00 90.75 98 ALA A C 1
ATOM 828 O O . ALA A 1 98 ? 2.054 1.383 -8.606 1.00 90.75 98 ALA A O 1
ATOM 829 N N . GLU A 1 99 ? 2.093 2.297 -10.648 1.00 91.19 99 GLU A N 1
ATOM 830 C CA . GLU A 1 99 ? 0.638 2.373 -10.803 1.00 91.19 99 GLU A CA 1
ATOM 831 C C . GLU A 1 99 ? 0.002 0.981 -10.746 1.00 91.19 99 GLU A C 1
ATOM 833 O O . GLU A 1 99 ? -0.977 0.762 -10.030 1.00 91.19 99 GLU A O 1
ATOM 838 N N . THR A 1 100 ? 0.606 0.009 -11.434 1.00 91.44 100 THR A N 1
ATOM 839 C CA . THR A 1 100 ? 0.141 -1.384 -11.420 1.00 91.44 100 THR A CA 1
ATOM 840 C C . THR A 1 100 ? 0.225 -1.986 -10.020 1.00 91.44 100 THR A C 1
ATOM 842 O O . THR A 1 100 ? -0.724 -2.638 -9.577 1.00 91.44 100 THR A O 1
ATOM 845 N N . PHE A 1 101 ? 1.317 -1.724 -9.294 1.00 90.00 101 PHE A N 1
ATOM 846 C CA . PHE A 1 101 ? 1.464 -2.129 -7.897 1.00 90.00 101 PHE A CA 1
ATOM 847 C C . PHE A 1 101 ? 0.374 -1.514 -7.011 1.00 90.00 101 PHE A C 1
ATOM 849 O O . PHE A 1 101 ? -0.283 -2.238 -6.267 1.00 90.00 101 PHE A O 1
ATOM 856 N N . ILE A 1 102 ? 0.146 -0.202 -7.113 1.00 90.12 102 ILE A N 1
ATOM 857 C CA . ILE A 1 102 ? -0.859 0.511 -6.314 1.00 90.12 102 ILE A CA 1
ATOM 858 C C . ILE A 1 102 ? -2.259 -0.048 -6.594 1.00 90.12 102 ILE A C 1
ATOM 860 O O . ILE A 1 102 ? -3.020 -0.314 -5.662 1.00 90.12 102 ILE A O 1
ATOM 864 N N . ARG A 1 103 ? -2.591 -0.288 -7.868 1.00 91.12 103 ARG A N 1
ATOM 865 C CA . ARG A 1 103 ? -3.875 -0.878 -8.262 1.00 91.12 103 ARG A CA 1
ATOM 866 C C . ARG A 1 103 ? -4.063 -2.280 -7.680 1.00 91.12 103 ARG A C 1
ATOM 868 O O . ARG A 1 103 ? -5.131 -2.565 -7.149 1.00 91.12 103 ARG A O 1
ATOM 875 N N . SER A 1 104 ? -3.042 -3.135 -7.763 1.00 91.00 104 SER A N 1
ATOM 876 C CA . SER A 1 104 ? -3.080 -4.496 -7.203 1.00 91.00 104 SER A CA 1
ATOM 877 C C . SER A 1 104 ? -3.198 -4.481 -5.673 1.00 91.00 104 SER A C 1
ATOM 879 O O . SER A 1 104 ? -4.013 -5.218 -5.114 1.00 91.00 104 SER A O 1
ATOM 881 N N . LEU A 1 105 ? -2.472 -3.585 -4.993 1.00 90.56 105 LEU A N 1
ATOM 882 C CA . LEU A 1 105 ? -2.544 -3.413 -3.541 1.00 90.56 105 LEU A CA 1
ATOM 883 C C . LEU A 1 105 ? -3.969 -3.070 -3.087 1.00 90.56 105 LEU A C 1
ATOM 885 O O . LEU A 1 105 ? -4.526 -3.771 -2.244 1.00 90.56 105 LEU A O 1
ATOM 889 N N . TYR A 1 106 ? -4.579 -2.029 -3.661 1.00 91.31 106 TYR A N 1
ATOM 890 C CA . TYR A 1 106 ? -5.935 -1.628 -3.276 1.00 91.31 106 TYR A CA 1
ATOM 891 C C . TYR A 1 106 ? -7.002 -2.639 -3.693 1.00 91.31 106 TYR A C 1
ATOM 893 O O . TYR A 1 106 ? -7.947 -2.837 -2.934 1.00 91.31 106 TYR A O 1
ATOM 901 N N . ALA A 1 107 ? -6.851 -3.307 -4.841 1.00 91.62 107 ALA A N 1
ATOM 902 C CA . ALA A 1 107 ? -7.753 -4.390 -5.235 1.00 91.62 107 ALA A CA 1
ATOM 903 C C . ALA A 1 107 ? -7.720 -5.531 -4.208 1.00 91.62 107 ALA A C 1
ATOM 905 O O . ALA A 1 107 ? -8.758 -5.919 -3.686 1.00 91.62 107 ALA A O 1
ATOM 906 N N . THR A 1 108 ? -6.521 -5.971 -3.813 1.00 90.31 108 THR A N 1
ATOM 907 C CA . THR A 1 108 ? -6.340 -7.036 -2.814 1.00 90.31 108 THR A CA 1
ATOM 908 C C . THR A 1 108 ? -6.943 -6.655 -1.460 1.00 90.31 108 THR A C 1
ATOM 910 O O . THR A 1 108 ? -7.598 -7.474 -0.810 1.00 90.31 108 THR A O 1
ATOM 913 N N . VAL A 1 109 ? -6.737 -5.408 -1.018 1.00 89.88 109 VAL A N 1
ATOM 914 C CA . VAL A 1 109 ? -7.333 -4.900 0.226 1.00 89.88 109 VAL A CA 1
ATOM 915 C C . VAL A 1 109 ? -8.858 -4.854 0.113 1.00 89.88 109 VAL A C 1
ATOM 917 O O . VAL A 1 109 ? -9.529 -5.314 1.034 1.00 89.88 109 VAL A O 1
ATOM 920 N N . SER A 1 110 ? -9.405 -4.373 -1.008 1.00 90.62 110 SER A N 1
ATOM 921 C CA . SER A 1 110 ? -10.853 -4.332 -1.256 1.00 90.62 110 SER A CA 1
ATOM 922 C C . SER A 1 110 ? -11.464 -5.728 -1.213 1.00 90.62 110 SER A C 1
ATOM 924 O O . SER A 1 110 ? -12.368 -5.959 -0.417 1.00 90.62 110 SER A O 1
ATOM 926 N N . ASP A 1 111 ? -10.909 -6.677 -1.968 1.00 90.75 111 ASP A N 1
ATOM 927 C CA . ASP A 1 111 ? -11.400 -8.057 -2.028 1.00 90.75 111 ASP A CA 1
ATOM 928 C C . ASP A 1 111 ? -11.371 -8.722 -0.645 1.00 90.75 111 ASP A C 1
ATOM 930 O O . ASP A 1 111 ? -12.279 -9.461 -0.258 1.00 90.75 111 ASP A O 1
ATOM 934 N N . THR A 1 112 ? -10.332 -8.428 0.142 1.00 88.44 112 THR A N 1
ATOM 935 C CA . THR A 1 112 ? -10.213 -8.910 1.521 1.00 88.44 112 THR A CA 1
ATOM 936 C C . THR A 1 112 ? -11.279 -8.276 2.418 1.00 88.44 112 THR A C 1
ATOM 938 O O . THR A 1 112 ? -11.923 -8.979 3.200 1.00 88.44 112 THR A O 1
ATOM 941 N N . CYS A 1 113 ? -11.507 -6.966 2.305 1.00 89.19 113 CYS A N 1
ATOM 942 C CA . CYS A 1 113 ? -12.554 -6.275 3.051 1.00 89.19 113 CYS A CA 1
ATOM 943 C C . CYS A 1 113 ? -13.954 -6.789 2.694 1.00 89.19 113 CYS A C 1
ATOM 945 O O . CYS A 1 113 ? -14.749 -7.024 3.605 1.00 89.19 113 CYS A O 1
ATOM 947 N N . ASP A 1 114 ? -14.234 -7.023 1.411 1.00 89.88 114 ASP A N 1
ATOM 948 C CA . ASP A 1 114 ? -15.489 -7.604 0.928 1.00 89.88 114 ASP A CA 1
ATOM 949 C C . ASP A 1 114 ? -15.694 -9.016 1.492 1.00 89.88 114 ASP A C 1
ATOM 951 O O . ASP A 1 114 ? -16.751 -9.322 2.050 1.00 89.88 114 ASP A O 1
ATOM 955 N N . LYS A 1 115 ? -14.654 -9.860 1.441 1.00 88.56 115 LYS A N 1
ATOM 956 C CA . LYS A 1 115 ? -14.701 -11.245 1.936 1.00 88.56 115 LYS A CA 1
ATOM 957 C C . LYS A 1 115 ? -15.036 -11.338 3.427 1.00 88.56 115 LYS A C 1
ATOM 959 O O . LYS A 1 115 ? -15.758 -12.248 3.829 1.00 88.56 115 LYS A O 1
ATOM 964 N N . TYR A 1 116 ? -14.507 -10.427 4.244 1.00 87.12 116 TYR A N 1
ATOM 965 C CA . TYR A 1 116 ? -14.686 -10.449 5.701 1.00 87.12 116 TYR A CA 1
ATOM 966 C C . TYR A 1 116 ? -15.742 -9.455 6.217 1.00 87.12 116 TYR A C 1
ATOM 968 O O . TYR A 1 116 ? -15.920 -9.332 7.426 1.00 87.12 116 TYR A O 1
ATOM 976 N N . GLY A 1 117 ? -16.466 -8.755 5.335 1.00 85.25 117 GLY A N 1
ATOM 977 C CA . GLY A 1 117 ? -17.519 -7.807 5.731 1.00 85.25 117 GLY A CA 1
ATOM 978 C C . GLY A 1 117 ? -17.007 -6.497 6.354 1.00 85.25 117 GLY A C 1
ATOM 979 O O . GLY A 1 117 ? -17.766 -5.765 7.002 1.00 85.25 117 GLY A O 1
ATOM 980 N N . ASN A 1 118 ? -15.737 -6.160 6.121 1.00 88.38 118 ASN A N 1
ATOM 981 C CA . ASN A 1 118 ? -15.081 -4.931 6.580 1.00 88.38 118 ASN A CA 1
ATOM 982 C C . ASN A 1 118 ? -15.322 -3.748 5.630 1.00 88.38 118 ASN A C 1
ATOM 984 O O . ASN A 1 118 ? -14.456 -2.898 5.437 1.00 88.38 118 ASN A O 1
ATOM 988 N N . VAL A 1 119 ? -16.515 -3.688 5.043 1.00 88.44 119 VAL A N 1
ATOM 989 C CA . VAL A 1 119 ? -16.958 -2.598 4.170 1.00 88.44 119 VAL A CA 1
ATOM 990 C C . VAL A 1 119 ? -17.989 -1.757 4.902 1.00 88.44 119 VAL A C 1
ATOM 992 O O . VAL A 1 119 ? -18.845 -2.282 5.618 1.00 88.44 119 VAL A O 1
ATOM 995 N N . VAL A 1 120 ? -17.893 -0.442 4.745 1.00 87.25 120 VAL A N 1
ATOM 996 C CA . VAL A 1 120 ? -18.812 0.533 5.337 1.00 87.25 120 VAL A CA 1
ATOM 997 C C . VAL A 1 120 ? -19.428 1.362 4.221 1.00 87.25 120 VAL A C 1
ATOM 999 O O . VAL A 1 120 ? -18.739 1.777 3.290 1.00 87.25 120 VAL A O 1
ATOM 1002 N N . ASN A 1 121 ? -20.734 1.612 4.303 1.00 84.50 121 ASN A N 1
ATOM 1003 C CA . ASN A 1 121 ? -21.422 2.433 3.315 1.00 84.50 121 ASN A CA 1
ATOM 1004 C C . ASN A 1 121 ? -21.263 3.920 3.658 1.00 84.50 121 ASN A C 1
ATOM 1006 O O . ASN A 1 121 ? -21.883 4.423 4.591 1.00 84.50 121 ASN A O 1
ATOM 1010 N N . GLY A 1 122 ? -20.457 4.625 2.864 1.00 69.88 122 GLY A N 1
ATOM 1011 C CA . GLY A 1 122 ? -20.190 6.056 3.030 1.00 69.88 122 GLY A CA 1
ATOM 1012 C C . GLY A 1 122 ? -21.324 7.007 2.629 1.00 69.88 122 GLY A C 1
ATOM 1013 O O . GLY A 1 122 ? -21.151 8.202 2.811 1.00 69.88 122 GLY A O 1
ATOM 1014 N N . GLY A 1 123 ? -22.447 6.501 2.096 1.00 72.62 123 GLY A N 1
ATOM 1015 C CA . GLY A 1 123 ? -23.530 7.221 1.403 1.00 72.62 123 GLY A CA 1
ATOM 1016 C C . GLY A 1 123 ? -23.820 8.679 1.808 1.00 72.62 123 GLY A C 1
ATOM 1017 O O . GLY A 1 123 ? -23.100 9.591 1.424 1.00 72.62 123 GLY A O 1
ATOM 1018 N N . LYS A 1 124 ? -24.965 8.938 2.455 1.00 70.31 124 LYS A N 1
ATOM 1019 C CA . LYS A 1 124 ? -25.424 10.311 2.779 1.00 70.31 124 LYS A CA 1
ATOM 1020 C C . LYS A 1 124 ? -24.975 10.811 4.158 1.00 70.31 124 LYS A C 1
ATOM 1022 O O . LYS A 1 124 ? -25.209 11.970 4.475 1.00 70.31 124 LYS A O 1
ATOM 1027 N N . GLU A 1 125 ? -24.367 9.949 4.971 1.00 80.12 125 GLU A N 1
ATOM 1028 C CA . GLU A 1 125 ? -23.997 10.231 6.366 1.00 80.12 125 GLU A CA 1
ATOM 1029 C C . GLU A 1 125 ? -22.504 9.920 6.595 1.00 80.12 125 GLU A C 1
ATOM 1031 O O . GLU A 1 125 ? -22.165 8.908 7.216 1.00 80.12 125 GLU A O 1
ATOM 1036 N N . PRO A 1 126 ? -21.586 10.762 6.091 1.00 80.19 126 PRO A N 1
ATOM 1037 C CA . PRO A 1 126 ? -20.147 10.501 6.157 1.00 80.19 126 PRO A CA 1
ATOM 1038 C C . PRO A 1 126 ? -19.623 10.415 7.599 1.00 80.19 126 PRO A C 1
ATOM 1040 O O . PRO A 1 126 ? -18.790 9.558 7.886 1.00 80.19 126 PRO A O 1
ATOM 1043 N N . ALA A 1 127 ? -20.139 11.231 8.529 1.00 83.00 127 ALA A N 1
ATOM 1044 C CA . ALA A 1 127 ? -19.782 11.166 9.953 1.00 83.00 127 ALA A CA 1
ATOM 1045 C C . ALA A 1 127 ? -20.108 9.808 10.579 1.00 83.00 127 ALA A C 1
ATOM 1047 O O . ALA A 1 127 ? -19.282 9.195 11.259 1.00 83.00 127 ALA A O 1
ATOM 1048 N N . ARG A 1 128 ? -21.295 9.276 10.292 1.00 85.31 128 ARG A N 1
ATOM 1049 C CA . ARG A 1 128 ? -21.690 7.955 10.776 1.00 85.31 128 ARG A CA 1
ATOM 1050 C C . ARG A 1 128 ? -20.821 6.854 10.175 1.00 85.31 128 ARG A C 1
ATOM 1052 O O . ARG A 1 128 ? -20.379 5.976 10.911 1.00 85.31 128 ARG A O 1
ATOM 1059 N N . ALA A 1 129 ? -20.556 6.923 8.872 1.00 86.75 129 ALA A N 1
ATOM 1060 C CA . ALA A 1 129 ? -19.692 5.965 8.193 1.00 86.75 129 ALA A CA 1
ATOM 1061 C C . ALA A 1 129 ? -18.269 5.964 8.776 1.00 86.75 129 ALA A C 1
ATOM 1063 O O . ALA A 1 129 ? -17.672 4.908 8.955 1.00 86.75 129 ALA A O 1
ATOM 1064 N N . PHE A 1 130 ? -17.736 7.127 9.146 1.00 87.50 130 PHE A N 1
ATOM 1065 C CA . PHE A 1 130 ? -16.417 7.223 9.772 1.00 87.50 130 PHE A CA 1
ATOM 1066 C C . PHE A 1 130 ? -16.369 6.576 11.159 1.00 87.50 130 PHE A C 1
ATOM 1068 O O . PHE A 1 130 ? -15.424 5.857 11.477 1.00 87.50 130 PHE A O 1
ATOM 1075 N N . VAL A 1 131 ? -17.408 6.778 11.973 1.00 89.31 131 VAL A N 1
ATOM 1076 C CA . VAL A 1 131 ? -17.541 6.093 13.267 1.00 89.31 131 VAL A CA 1
ATOM 1077 C C . VAL A 1 131 ? -17.624 4.580 13.072 1.00 89.31 131 VAL A C 1
ATOM 1079 O O . VAL A 1 131 ? -16.902 3.839 13.731 1.00 89.31 131 VAL A O 1
ATOM 1082 N N . GLU A 1 132 ? -18.460 4.111 12.142 1.00 89.94 132 GLU A N 1
ATOM 1083 C CA . GLU A 1 132 ? -18.583 2.681 11.839 1.00 89.94 132 GLU A CA 1
ATOM 1084 C C . GLU A 1 132 ? -17.254 2.085 11.347 1.00 89.94 132 GLU A C 1
ATOM 1086 O O . GLU A 1 132 ? -16.871 0.991 11.758 1.00 89.94 132 GLU A O 1
ATOM 1091 N N . MET A 1 133 ? -16.512 2.824 10.521 1.00 90.75 133 MET A N 1
ATOM 1092 C CA . MET A 1 133 ? -15.178 2.437 10.068 1.00 90.75 133 MET A CA 1
ATOM 1093 C C . MET A 1 133 ? -14.220 2.259 11.251 1.00 90.75 133 MET A C 1
ATOM 1095 O O . MET A 1 133 ? -13.576 1.215 11.357 1.00 90.75 133 MET A O 1
ATOM 1099 N N . LEU A 1 134 ? -14.141 3.235 12.164 1.00 90.50 134 LEU A N 1
ATOM 1100 C CA . LEU A 1 134 ? -13.288 3.115 13.350 1.00 90.50 134 LEU A CA 1
ATOM 1101 C C . LEU A 1 134 ? -13.703 1.956 14.251 1.00 90.50 134 LEU A C 1
ATOM 1103 O O . LEU A 1 134 ? -12.837 1.321 14.847 1.00 90.50 134 LEU A O 1
ATOM 1107 N N . GLU A 1 135 ? -14.995 1.649 14.339 1.00 91.19 135 GLU A N 1
ATOM 1108 C CA . GLU A 1 135 ? -15.484 0.508 15.110 1.00 91.19 135 GLU A CA 1
ATOM 1109 C C . GLU A 1 135 ? -15.070 -0.836 14.501 1.00 91.19 135 GLU A C 1
ATOM 1111 O O . GLU A 1 135 ? -14.689 -1.745 15.242 1.00 91.19 135 GLU A O 1
ATOM 1116 N N . LYS A 1 136 ? -15.034 -0.955 13.170 1.00 90.81 136 LYS A N 1
ATOM 1117 C CA . LYS A 1 136 ? -14.591 -2.183 12.489 1.00 90.81 136 LYS A CA 1
ATOM 1118 C C . LYS A 1 136 ? -13.072 -2.377 12.489 1.00 90.81 136 LYS A C 1
ATOM 1120 O O . LYS A 1 136 ? -12.607 -3.510 12.561 1.00 90.81 136 LYS A O 1
ATOM 1125 N N . ILE A 1 137 ? -12.287 -1.301 12.419 1.00 90.06 137 ILE A N 1
ATOM 1126 C CA . ILE A 1 137 ? -10.821 -1.395 12.312 1.00 90.06 137 ILE A CA 1
ATOM 1127 C C . ILE A 1 137 ? -10.187 -1.739 13.660 1.00 90.06 137 ILE A C 1
ATOM 1129 O O . ILE A 1 137 ? -10.375 -1.026 14.638 1.00 90.06 137 ILE A O 1
ATOM 1133 N N . GLU A 1 138 ? -9.370 -2.783 13.730 1.00 88.69 138 GLU A N 1
ATOM 1134 C CA . GLU A 1 138 ? -8.558 -3.062 14.917 1.00 88.69 138 GLU A CA 1
ATOM 1135 C C . GLU A 1 138 ? -7.331 -2.138 14.986 1.00 88.69 138 GLU A C 1
ATOM 1137 O O . GLU A 1 138 ? -6.631 -1.948 13.993 1.00 88.69 138 GLU A O 1
ATOM 1142 N N . PHE A 1 139 ? -7.067 -1.554 16.160 1.00 91.94 139 PHE A N 1
ATOM 1143 C CA . PHE A 1 139 ? -5.898 -0.696 16.360 1.00 91.94 139 PHE A CA 1
ATOM 1144 C C . PHE A 1 139 ? -4.669 -1.552 16.667 1.00 91.94 139 PHE A C 1
ATOM 1146 O O . PHE A 1 139 ? -4.738 -2.513 17.433 1.00 91.94 139 PHE A O 1
ATOM 1153 N N . GLY A 1 140 ? -3.538 -1.193 16.065 1.00 88.12 140 GLY A N 1
ATOM 1154 C CA . GLY A 1 140 ? -2.258 -1.859 16.290 1.00 88.12 140 GLY A CA 1
ATOM 1155 C C . GLY A 1 140 ? -1.388 -1.117 17.298 1.00 88.12 140 GLY A C 1
ATOM 1156 O O . GLY A 1 140 ? -1.644 0.037 17.637 1.00 88.12 140 GLY A O 1
ATOM 1157 N N . VAL A 1 141 ? -0.310 -1.762 17.738 1.00 89.94 141 VAL A N 1
ATOM 1158 C CA . VAL A 1 141 ? 0.748 -1.129 18.534 1.00 89.94 141 VAL A CA 1
ATOM 1159 C C . VAL A 1 141 ? 2.046 -1.162 17.734 1.00 89.94 141 VAL A C 1
ATOM 1161 O O . VAL A 1 141 ? 2.422 -2.194 17.177 1.00 89.94 141 VAL A O 1
ATOM 1164 N N . ASP A 1 142 ? 2.721 -0.021 17.648 1.00 86.94 142 ASP A N 1
ATOM 1165 C CA . ASP A 1 142 ? 3.999 0.112 16.966 1.00 86.94 142 ASP A CA 1
ATOM 1166 C C . ASP A 1 142 ? 5.151 -0.525 17.772 1.00 86.94 142 ASP A C 1
ATOM 1168 O O . ASP A 1 142 ? 5.012 -0.971 18.915 1.00 86.94 142 ASP A O 1
ATOM 1172 N N . ARG A 1 143 ? 6.351 -0.548 17.183 1.00 82.31 143 ARG A N 1
ATOM 1173 C CA . ARG A 1 143 ? 7.550 -1.095 17.842 1.00 82.31 143 ARG A CA 1
ATOM 1174 C C . ARG A 1 143 ? 7.926 -0.357 19.136 1.00 82.31 143 ARG A C 1
ATOM 1176 O O . ARG A 1 143 ? 8.571 -0.953 19.998 1.00 82.31 143 ARG A O 1
ATOM 1183 N N . ASN A 1 144 ? 7.568 0.917 19.255 1.00 85.56 144 ASN A N 1
ATOM 1184 C CA . ASN A 1 144 ? 7.877 1.749 20.413 1.00 85.56 144 ASN A CA 1
ATOM 1185 C C . ASN A 1 144 ? 6.857 1.556 21.547 1.00 85.56 144 ASN A C 1
ATOM 1187 O O . ASN A 1 144 ? 7.078 2.053 22.647 1.00 85.56 144 ASN A O 1
ATOM 1191 N N . GLY A 1 145 ? 5.778 0.808 21.303 1.00 83.25 145 GLY A N 1
ATOM 1192 C CA . GLY A 1 145 ? 4.701 0.598 22.262 1.00 83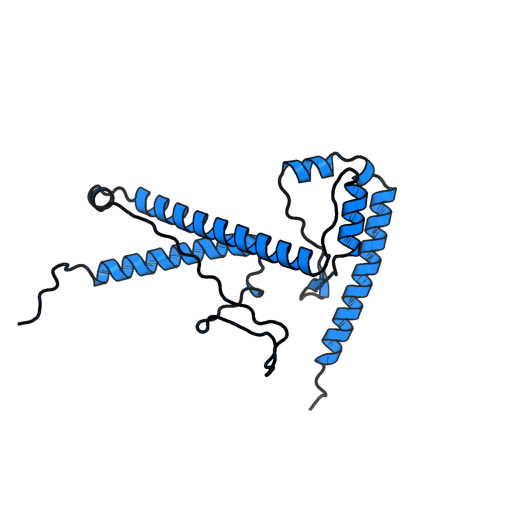.25 145 GLY A CA 1
ATOM 1193 C C . GLY A 1 145 ? 3.589 1.644 22.178 1.00 83.25 145 GLY A C 1
ATOM 1194 O O . GLY A 1 145 ? 2.739 1.667 23.062 1.00 83.25 145 GLY A O 1
ATOM 1195 N N . ASN A 1 146 ? 3.574 2.488 21.145 1.00 90.56 146 ASN A N 1
ATOM 1196 C CA . ASN A 1 146 ? 2.505 3.458 20.928 1.00 90.56 146 ASN A CA 1
ATOM 1197 C C . ASN A 1 146 ? 1.403 2.856 20.060 1.00 90.56 146 ASN A C 1
ATOM 1199 O O . ASN A 1 146 ? 1.670 2.083 19.142 1.00 90.56 146 ASN A O 1
ATOM 1203 N N . VAL A 1 147 ? 0.160 3.257 20.306 1.00 90.62 147 VAL A N 1
ATOM 1204 C CA . VAL A 1 147 ? -0.968 2.845 19.468 1.00 90.62 147 VAL A CA 1
ATOM 1205 C C . VAL A 1 147 ? -0.867 3.513 18.096 1.00 90.62 147 VAL A C 1
ATOM 1207 O O . VAL A 1 147 ? -0.711 4.730 17.991 1.00 90.62 147 VAL A O 1
ATOM 1210 N N . SER A 1 148 ? -0.954 2.703 17.044 1.00 87.00 148 SER A N 1
ATOM 1211 C CA . SER A 1 148 ? -0.959 3.139 15.651 1.00 87.00 148 SER A CA 1
ATOM 1212 C C . SER A 1 148 ? -2.399 3.363 15.193 1.00 87.00 148 SER A C 1
ATOM 1214 O O . SER A 1 148 ? -3.234 2.459 15.257 1.00 87.00 148 SER A O 1
ATOM 1216 N N . MET A 1 149 ? -2.685 4.592 14.761 1.00 85.69 149 MET A N 1
ATOM 1217 C CA . MET A 1 149 ? -3.988 4.977 14.217 1.00 85.69 149 MET A CA 1
ATOM 1218 C C . MET A 1 149 ? -4.096 4.574 12.741 1.00 85.69 149 MET A C 1
ATOM 1220 O O . MET A 1 149 ? -3.079 4.576 12.046 1.00 85.69 149 MET A O 1
ATOM 1224 N N . PRO A 1 150 ? -5.309 4.283 12.240 1.00 86.06 150 PRO A N 1
ATOM 1225 C CA . PRO A 1 150 ? -5.508 4.004 10.825 1.00 86.06 150 PRO A CA 1
ATOM 1226 C C . PRO A 1 150 ? -5.195 5.224 9.953 1.00 86.06 150 PRO A C 1
ATOM 1228 O O . PRO A 1 150 ? -5.549 6.357 10.287 1.00 86.06 150 PRO A O 1
ATOM 1231 N N . GLU A 1 151 ? -4.579 4.965 8.803 1.00 86.62 151 GLU A N 1
ATOM 1232 C CA . GLU A 1 151 ? -4.376 5.943 7.736 1.00 86.62 151 GLU A CA 1
ATOM 1233 C C . GLU A 1 151 ? -5.518 5.847 6.719 1.00 86.62 151 GLU A C 1
ATOM 1235 O O . GLU A 1 151 ? -5.976 4.757 6.371 1.00 86.62 151 GLU A O 1
ATOM 1240 N N . ILE A 1 152 ? -6.003 6.997 6.245 1.00 85.75 152 ILE A N 1
ATOM 1241 C CA . ILE A 1 152 ? -7.115 7.068 5.293 1.00 85.75 152 ILE A CA 1
ATOM 1242 C C . ILE A 1 152 ? -6.576 7.531 3.948 1.00 85.75 152 ILE A C 1
ATOM 1244 O O . ILE A 1 152 ? -6.135 8.671 3.800 1.00 85.75 152 ILE A O 1
ATOM 1248 N N . HIS A 1 153 ? -6.673 6.653 2.954 1.00 86.50 153 HIS A N 1
ATOM 1249 C CA . HIS A 1 153 ? -6.322 6.954 1.574 1.00 86.50 153 HIS A CA 1
ATOM 1250 C C . HIS A 1 153 ? -7.589 7.308 0.798 1.00 86.50 153 HIS A C 1
ATOM 1252 O O . HIS A 1 153 ? -8.457 6.465 0.581 1.00 86.50 153 HIS A O 1
ATOM 1258 N N . ALA A 1 154 ? -7.708 8.568 0.389 1.00 84.81 154 ALA A N 1
ATOM 1259 C CA . ALA A 1 154 ? -8.852 9.059 -0.367 1.00 84.81 154 ALA A CA 1
ATOM 1260 C C . ALA A 1 154 ? -8.422 10.120 -1.388 1.00 84.81 154 ALA A C 1
ATOM 1262 O O . ALA A 1 154 ? -7.424 10.817 -1.205 1.00 84.81 154 ALA A O 1
ATOM 1263 N N . GLY A 1 155 ? -9.195 10.257 -2.468 1.00 85.00 155 GLY A N 1
ATOM 1264 C CA . GLY A 1 155 ? -8.994 11.329 -3.442 1.00 85.00 155 GLY A CA 1
ATOM 1265 C C . GLY A 1 155 ? -9.221 12.711 -2.822 1.00 85.00 155 GLY A C 1
ATOM 1266 O O . GLY A 1 155 ? -9.998 12.865 -1.876 1.00 85.00 155 GLY A O 1
ATOM 1267 N N . THR A 1 156 ? -8.583 13.737 -3.387 1.00 87.06 156 THR A N 1
ATOM 1268 C CA . THR A 1 156 ? -8.641 15.128 -2.895 1.00 87.06 156 THR A CA 1
ATOM 1269 C C . THR A 1 156 ? -10.072 15.630 -2.703 1.00 87.06 156 THR A C 1
ATOM 1271 O O . THR A 1 156 ? -10.374 16.216 -1.668 1.00 87.06 156 THR A O 1
ATOM 1274 N N . ALA A 1 157 ? -10.976 15.321 -3.636 1.00 85.62 157 ALA A N 1
ATOM 1275 C CA . ALA A 1 157 ? -12.386 15.702 -3.553 1.00 85.62 157 ALA A CA 1
ATOM 1276 C C . ALA A 1 157 ? -13.094 15.139 -2.305 1.00 85.62 157 ALA A C 1
ATOM 1278 O O . ALA A 1 157 ? -13.871 15.844 -1.665 1.00 85.62 157 ALA A O 1
ATOM 1279 N N . VAL A 1 158 ? -12.801 13.890 -1.930 1.00 83.12 158 VAL A N 1
ATOM 1280 C CA . VAL A 1 158 ? -13.389 13.241 -0.747 1.00 83.12 158 VAL A CA 1
ATOM 1281 C C . VAL A 1 158 ? -12.809 13.842 0.534 1.00 83.12 158 VAL A C 1
ATOM 1283 O O . VAL A 1 158 ? -13.551 14.143 1.465 1.00 83.12 158 VAL A O 1
ATOM 1286 N N . ILE A 1 159 ? -11.496 14.090 0.566 1.00 83.25 159 ILE A N 1
ATOM 1287 C CA . ILE A 1 159 ? -10.833 14.741 1.707 1.00 83.25 159 ILE A CA 1
ATOM 1288 C C . ILE A 1 159 ? -11.381 16.158 1.922 1.00 83.25 159 ILE A C 1
ATOM 1290 O O . ILE A 1 159 ? -11.630 16.565 3.057 1.00 83.25 159 ILE A O 1
ATOM 1294 N N . GLU A 1 160 ? -11.582 16.925 0.850 1.00 84.88 160 GLU A N 1
ATOM 1295 C CA . GLU A 1 160 ? -12.181 18.259 0.937 1.00 84.88 160 GLU A CA 1
ATOM 1296 C C . GLU A 1 160 ? -13.635 18.216 1.410 1.00 84.88 160 GLU A C 1
ATOM 1298 O O . GLU A 1 160 ? -14.027 19.058 2.219 1.00 84.88 160 GLU A O 1
ATOM 1303 N N . ALA A 1 161 ? -14.417 17.234 0.954 1.00 81.94 161 ALA A N 1
ATOM 1304 C CA . ALA A 1 161 ? -15.781 17.031 1.427 1.00 81.94 161 ALA A CA 1
ATOM 1305 C C . ALA A 1 161 ? -15.812 16.738 2.935 1.00 81.94 161 ALA A C 1
ATOM 1307 O O . ALA A 1 161 ? -16.574 17.379 3.653 1.00 81.94 161 ALA A O 1
ATOM 1308 N N . PHE A 1 162 ? -14.921 15.872 3.435 1.00 80.06 162 PHE A N 1
ATOM 1309 C CA . PHE A 1 162 ? -14.805 15.601 4.871 1.00 80.06 162 PHE A CA 1
ATOM 1310 C C . PHE A 1 162 ? -14.471 16.850 5.687 1.00 80.06 162 PHE A C 1
ATOM 1312 O O . PHE A 1 162 ? -15.053 17.062 6.745 1.00 80.06 162 PHE A O 1
ATOM 1319 N N . LYS A 1 163 ? -13.565 17.703 5.195 1.00 81.31 163 LYS A N 1
ATOM 1320 C CA . LYS A 1 163 ? -13.195 18.945 5.894 1.00 81.31 163 LYS A CA 1
ATOM 1321 C C . LYS A 1 163 ? -14.345 19.948 5.982 1.00 81.31 163 LYS A C 1
ATOM 1323 O O . LYS A 1 163 ? -14.392 20.722 6.933 1.00 81.31 163 LYS A O 1
ATOM 1328 N N . ARG A 1 164 ? -15.230 19.973 4.982 1.00 82.62 164 ARG A N 1
ATOM 1329 C CA . ARG A 1 164 ? -16.360 20.915 4.904 1.00 82.62 164 ARG A CA 1
ATOM 1330 C C . ARG A 1 164 ? -17.612 20.428 5.631 1.00 82.62 164 ARG A C 1
ATOM 1332 O O . ARG A 1 164 ? -18.540 21.213 5.784 1.00 82.62 164 ARG A O 1
ATOM 1339 N N . ASP A 1 165 ? -17.654 19.170 6.054 1.00 81.56 165 ASP A N 1
ATOM 1340 C CA . ASP A 1 165 ? -18.820 18.613 6.727 1.00 81.56 165 ASP A CA 1
ATOM 1341 C C . ASP A 1 165 ? -18.951 19.167 8.157 1.00 81.56 165 ASP A C 1
ATOM 1343 O O . ASP A 1 165 ? -18.078 18.983 9.006 1.00 81.56 165 ASP A O 1
ATOM 1347 N N . GLU A 1 166 ? -20.047 19.870 8.435 1.00 79.19 166 GLU A N 1
ATOM 1348 C CA . GLU A 1 166 ? -20.310 20.483 9.742 1.00 79.19 166 GLU A CA 1
ATOM 1349 C C . GLU A 1 166 ? -20.504 19.438 10.851 1.00 79.19 166 GLU A C 1
ATOM 1351 O O . GLU A 1 166 ? -20.128 19.680 11.997 1.00 79.19 166 GLU A O 1
ATOM 1356 N N . THR A 1 167 ? -21.028 18.253 10.519 1.00 80.94 167 THR A N 1
ATOM 1357 C CA . THR A 1 167 ? -21.245 17.173 11.493 1.00 80.94 167 THR A CA 1
ATOM 1358 C C . THR A 1 167 ? -19.923 16.560 11.948 1.00 80.94 167 THR A C 1
ATOM 1360 O O . THR A 1 167 ? -19.746 16.318 13.141 1.00 80.94 167 THR A O 1
ATOM 1363 N N . MET A 1 168 ? -18.958 16.413 11.035 1.00 78.75 168 MET A N 1
ATOM 1364 C CA . MET A 1 168 ? -17.584 15.986 11.345 1.00 78.75 168 MET A CA 1
ATOM 1365 C C . MET A 1 168 ? -16.825 16.999 12.205 1.00 78.75 168 MET A C 1
ATOM 1367 O O . MET A 1 168 ? -15.925 16.631 12.954 1.00 78.75 168 MET A O 1
ATOM 1371 N N . ASN A 1 169 ? -17.180 18.278 12.090 1.00 78.81 169 ASN A N 1
ATOM 1372 C CA . ASN A 1 169 ? -16.566 19.364 12.851 1.00 78.81 169 ASN A CA 1
ATOM 1373 C C . ASN A 1 169 ? -17.316 19.680 14.159 1.00 78.81 169 ASN A C 1
ATOM 1375 O O . ASN A 1 169 ? -16.946 20.614 14.872 1.00 78.81 169 ASN A O 1
ATOM 1379 N N . SER A 1 170 ? -18.374 18.928 14.477 1.00 85.50 170 SER A N 1
ATOM 1380 C CA . SER A 1 170 ? -19.147 19.120 15.703 1.00 85.50 170 SER A CA 1
ATOM 1381 C C . SER A 1 170 ? -18.399 18.605 16.938 1.00 85.50 170 SER A C 1
ATOM 1383 O O . SER A 1 170 ? -17.624 17.648 16.868 1.00 85.50 170 SER A O 1
ATOM 1385 N N . ILE A 1 171 ? -18.658 19.224 18.095 1.00 86.25 171 ILE A N 1
ATOM 1386 C CA . ILE A 1 171 ? -18.066 18.805 19.377 1.00 86.25 171 ILE A CA 1
ATOM 1387 C C . ILE A 1 171 ? -18.521 17.386 19.735 1.00 86.25 171 ILE A C 1
ATOM 1389 O O . ILE A 1 171 ? -17.693 16.555 20.087 1.00 86.25 171 ILE A O 1
ATOM 1393 N N . GLU A 1 172 ? -19.811 17.080 19.554 1.00 87.31 172 GLU A N 1
ATOM 1394 C CA . GLU A 1 172 ? -20.375 15.752 19.840 1.00 87.31 172 GLU A CA 1
ATOM 1395 C C . GLU A 1 172 ? -19.685 14.643 19.038 1.00 87.31 172 GLU A C 1
ATOM 1397 O O . GLU A 1 172 ? -19.420 13.555 19.554 1.00 87.31 172 GLU A O 1
ATOM 1402 N N . PHE A 1 173 ? -19.364 14.917 17.771 1.00 86.94 173 PHE A N 1
ATOM 1403 C CA . PHE A 1 173 ? -18.598 13.989 16.954 1.00 86.94 173 PHE A CA 1
ATOM 1404 C C . PHE A 1 173 ? -17.172 13.828 17.489 1.00 86.94 173 PHE A C 1
ATOM 1406 O O . PHE A 1 173 ? -16.713 12.700 17.656 1.00 86.94 173 PHE A O 1
ATOM 1413 N N . GLY A 1 174 ? -16.494 14.932 17.811 1.00 87.31 174 GLY A N 1
ATOM 1414 C CA . GLY A 1 174 ? -15.152 14.912 18.396 1.00 87.31 174 GLY A CA 1
ATOM 1415 C C . GLY A 1 174 ? -15.065 14.075 19.676 1.00 87.31 174 GLY A C 1
ATOM 1416 O O . GLY A 1 174 ? -14.183 13.220 19.782 1.00 87.31 174 GLY A O 1
ATOM 1417 N N . ASP A 1 175 ? -16.013 14.258 20.596 1.00 90.75 175 ASP A N 1
ATOM 1418 C CA . ASP A 1 175 ? -16.086 13.513 21.859 1.00 90.75 175 ASP A CA 1
ATOM 1419 C C . ASP A 1 175 ? -16.282 12.013 21.610 1.00 90.75 175 ASP A C 1
ATOM 1421 O O . ASP A 1 175 ? -15.575 11.179 22.179 1.00 90.75 175 ASP A O 1
ATOM 1425 N N . LYS A 1 176 ? -17.173 11.657 20.677 1.00 89.00 176 LYS A N 1
ATOM 1426 C CA . LYS A 1 176 ? -17.417 10.259 20.309 1.00 89.00 176 LYS A CA 1
ATOM 1427 C C . LYS A 1 176 ? -16.181 9.590 19.705 1.00 89.00 176 LYS A C 1
ATOM 1429 O O . LYS A 1 176 ? -15.886 8.435 20.003 1.00 89.00 176 LYS A O 1
ATOM 1434 N N . ILE A 1 177 ? -15.439 10.298 18.855 1.00 90.06 177 ILE A N 1
ATOM 1435 C CA . ILE A 1 177 ? -14.190 9.781 18.282 1.00 90.06 177 ILE A CA 1
ATOM 1436 C C . ILE A 1 177 ? -13.114 9.627 19.360 1.00 90.06 177 ILE A C 1
ATOM 1438 O O . ILE A 1 177 ? -12.367 8.647 19.330 1.00 90.06 177 ILE A O 1
ATOM 1442 N N . ALA A 1 178 ? -13.036 10.556 20.315 1.00 91.38 178 ALA A N 1
ATOM 1443 C CA . ALA A 1 178 ? -12.105 10.468 21.435 1.00 91.38 178 ALA A CA 1
ATOM 1444 C C . ALA A 1 178 ? -12.394 9.244 22.317 1.00 91.38 178 ALA A C 1
ATOM 1446 O O . ALA A 1 178 ? -11.466 8.493 22.616 1.00 91.38 178 ALA A O 1
ATOM 1447 N N . GLU A 1 179 ? -13.665 8.989 22.638 1.00 93.50 179 GLU A N 1
ATOM 1448 C CA . GLU A 1 179 ? -14.097 7.811 23.399 1.00 93.50 179 GLU A CA 1
ATOM 1449 C C . GLU A 1 179 ? -13.715 6.502 22.688 1.00 93.50 179 GLU A C 1
ATOM 1451 O O . GLU A 1 179 ? -13.088 5.619 23.280 1.00 93.50 179 GLU A O 1
ATOM 1456 N N . ILE A 1 180 ? -14.022 6.389 21.389 1.00 92.44 180 ILE A N 1
ATOM 1457 C CA . ILE A 1 180 ? -13.661 5.210 20.583 1.00 92.44 180 ILE A CA 1
ATOM 1458 C C . ILE A 1 180 ? -12.145 5.034 20.554 1.00 92.44 180 ILE A C 1
ATOM 1460 O O . ILE A 1 180 ? -11.639 3.923 20.727 1.00 92.44 180 ILE A O 1
ATOM 1464 N N . LYS A 1 181 ? -11.407 6.128 20.350 1.00 91.62 181 LYS A N 1
ATOM 1465 C CA . LYS A 1 181 ? -9.949 6.095 20.312 1.0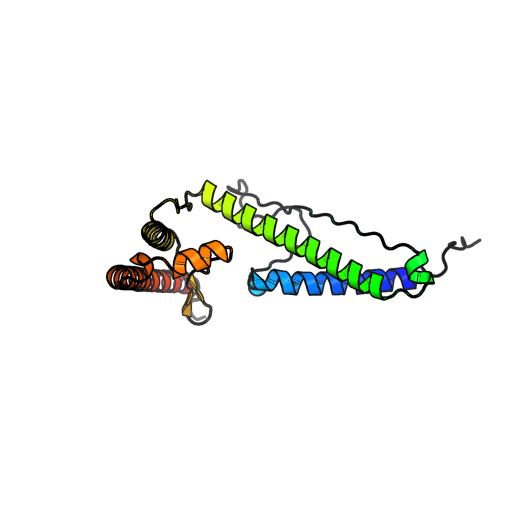0 91.62 181 LYS A CA 1
ATOM 1466 C C . LYS A 1 181 ? -9.378 5.605 21.635 1.00 91.62 181 LYS A C 1
ATOM 1468 O O . LYS A 1 181 ? -8.496 4.753 21.602 1.00 91.62 181 LYS A O 1
ATOM 1473 N N . GLU A 1 182 ? -9.849 6.116 22.768 1.00 93.19 182 GLU A N 1
ATOM 1474 C CA . GLU A 1 182 ? -9.370 5.717 24.092 1.00 93.19 182 GLU A CA 1
ATOM 1475 C C . GLU A 1 182 ? -9.634 4.232 24.349 1.00 93.19 182 GLU A C 1
ATOM 1477 O O . GLU A 1 182 ? -8.697 3.477 24.627 1.00 93.19 182 GLU A O 1
ATOM 1482 N N . ARG A 1 183 ? -10.879 3.789 24.143 1.00 95.19 183 ARG A N 1
ATOM 1483 C CA . ARG A 1 183 ? -11.270 2.390 24.329 1.00 95.19 183 ARG A CA 1
ATOM 1484 C C . ARG A 1 183 ? -10.433 1.443 23.467 1.00 95.19 183 ARG A C 1
ATOM 1486 O O . ARG A 1 183 ? -9.823 0.511 23.986 1.00 95.19 183 ARG A O 1
ATOM 1493 N N . LYS A 1 184 ? -10.348 1.695 22.158 1.00 94.12 184 LYS A N 1
ATOM 1494 C CA . LYS A 1 184 ? -9.628 0.806 21.228 1.00 94.12 184 LYS A CA 1
ATOM 1495 C C . LYS A 1 184 ? -8.112 0.873 21.402 1.00 94.12 184 LYS A C 1
ATOM 1497 O O . LYS A 1 184 ? -7.425 -0.115 21.155 1.00 94.12 184 LYS A O 1
ATOM 1502 N N . SER A 1 185 ? -7.586 2.000 21.882 1.00 92.31 185 SER A N 1
ATOM 1503 C CA . SER A 1 185 ? -6.179 2.112 22.278 1.00 92.31 185 SER A CA 1
ATOM 1504 C C . SER A 1 185 ? -5.858 1.218 23.476 1.00 92.31 185 SER A C 1
ATOM 1506 O O . SER A 1 185 ? -4.841 0.525 23.459 1.00 92.31 185 SER A O 1
ATOM 1508 N N . ALA A 1 186 ? -6.724 1.193 24.493 1.00 93.00 186 ALA A N 1
ATOM 1509 C CA . ALA A 1 186 ? -6.557 0.315 25.648 1.00 93.00 186 ALA A CA 1
ATOM 1510 C C . ALA A 1 186 ? -6.620 -1.169 25.245 1.00 93.00 186 ALA A C 1
ATOM 1512 O O . ALA A 1 186 ? -5.729 -1.939 25.605 1.00 93.00 186 ALA A O 1
ATOM 1513 N N . GLU A 1 187 ? -7.604 -1.546 24.421 1.00 93.31 187 GLU A N 1
ATOM 1514 C CA . GLU A 1 187 ? -7.737 -2.908 23.881 1.00 93.31 187 GLU A CA 1
ATOM 1515 C C . GLU A 1 187 ? -6.491 -3.340 23.084 1.00 93.31 187 GLU A C 1
ATOM 1517 O O . GLU A 1 187 ? -6.008 -4.465 23.235 1.00 93.31 187 GLU A O 1
ATOM 1522 N N . ALA A 1 188 ? -5.934 -2.449 22.255 1.00 92.25 188 ALA A N 1
ATOM 1523 C CA . ALA A 1 188 ? -4.728 -2.724 21.473 1.00 92.25 188 ALA A CA 1
ATOM 1524 C C . ALA A 1 188 ? -3.503 -2.976 22.367 1.00 92.25 188 ALA A C 1
ATOM 1526 O O . ALA A 1 188 ? -2.733 -3.910 22.128 1.00 92.25 188 ALA A O 1
ATOM 1527 N N . LEU A 1 189 ? -3.331 -2.174 23.421 1.00 92.88 189 LEU A N 1
ATOM 1528 C CA . LEU A 1 189 ? -2.240 -2.336 24.384 1.00 92.88 189 LEU A CA 1
ATOM 1529 C C . LEU A 1 189 ? -2.368 -3.635 25.184 1.00 92.88 189 LEU A C 1
ATOM 1531 O O . LEU A 1 189 ? -1.367 -4.324 25.389 1.00 92.88 189 LEU A O 1
ATOM 1535 N N . GLU A 1 190 ? -3.584 -3.999 25.595 1.00 92.88 190 GLU A N 1
ATOM 1536 C CA . GLU A 1 190 ? -3.850 -5.258 26.293 1.00 92.88 190 GLU A CA 1
ATOM 1537 C C . GLU A 1 190 ? -3.533 -6.468 25.403 1.00 92.88 190 GLU A C 1
ATOM 1539 O O . GLU A 1 190 ? -2.799 -7.374 25.811 1.00 92.88 190 GLU A O 1
ATOM 1544 N N . LYS A 1 191 ? -4.005 -6.459 24.150 1.00 90.94 191 LYS A N 1
ATOM 1545 C CA . LYS A 1 191 ? -3.695 -7.510 23.171 1.00 90.94 191 LYS A CA 1
ATOM 1546 C C . LYS A 1 191 ? -2.201 -7.621 22.898 1.00 90.94 191 LYS A C 1
ATOM 1548 O O . LYS A 1 191 ? -1.671 -8.732 22.834 1.00 90.94 191 LYS A O 1
ATOM 1553 N N . GLU A 1 192 ? -1.502 -6.497 22.768 1.00 90.75 192 GLU A N 1
ATOM 1554 C CA . GLU A 1 192 ? -0.056 -6.493 22.556 1.00 90.75 192 GLU A CA 1
ATOM 1555 C C . GLU A 1 192 ? 0.702 -7.016 23.786 1.00 90.75 192 GLU A C 1
ATOM 1557 O O . GLU A 1 192 ? 1.666 -7.774 23.641 1.00 90.75 192 GLU A O 1
ATOM 1562 N N . ALA A 1 193 ? 0.255 -6.690 25.002 1.00 89.50 193 ALA A N 1
ATOM 1563 C CA . ALA A 1 193 ? 0.800 -7.264 26.231 1.00 89.50 193 ALA A CA 1
ATOM 1564 C C . ALA A 1 193 ? 0.591 -8.787 26.279 1.00 89.50 193 ALA A C 1
ATOM 1566 O O . ALA A 1 193 ? 1.541 -9.533 26.534 1.00 89.50 193 ALA A O 1
ATOM 1567 N N . ALA A 1 194 ? -0.611 -9.262 25.939 1.00 89.81 194 ALA A N 1
ATOM 1568 C CA . ALA A 1 194 ? -0.918 -10.686 25.840 1.00 89.81 194 ALA A CA 1
ATOM 1569 C C . ALA A 1 194 ? -0.077 -11.387 24.759 1.00 89.81 194 ALA A C 1
ATOM 1571 O O . ALA A 1 194 ? 0.397 -12.505 24.965 1.00 89.81 194 ALA A O 1
ATOM 1572 N N . ARG A 1 195 ? 0.166 -10.733 23.614 1.00 86.88 195 ARG A N 1
ATOM 1573 C CA . ARG A 1 195 ? 1.059 -11.242 22.565 1.00 86.88 195 ARG A CA 1
ATOM 1574 C C . ARG A 1 195 ? 2.491 -11.359 23.079 1.00 86.88 195 ARG A C 1
ATOM 1576 O O . ARG A 1 195 ? 3.092 -12.414 22.904 1.00 86.88 195 ARG A O 1
ATOM 1583 N N . LYS A 1 196 ? 3.029 -10.323 23.730 1.00 87.38 196 LYS A N 1
ATOM 1584 C CA . LYS A 1 196 ? 4.389 -10.320 24.304 1.00 87.38 196 LYS A CA 1
ATOM 1585 C C . LYS A 1 196 ? 4.570 -11.397 25.372 1.00 87.38 196 LYS A C 1
ATOM 1587 O O . LYS A 1 196 ? 5.609 -12.053 25.379 1.00 87.38 196 LYS A O 1
ATOM 1592 N N . ALA A 1 197 ? 3.558 -11.631 26.207 1.00 88.56 197 ALA A N 1
ATOM 1593 C CA . ALA A 1 197 ? 3.586 -12.671 27.234 1.00 88.56 197 ALA A CA 1
ATOM 1594 C C . ALA A 1 197 ? 3.848 -14.076 26.655 1.00 88.56 197 ALA A C 1
ATOM 1596 O O . ALA A 1 197 ? 4.544 -14.869 27.281 1.00 88.56 197 ALA A O 1
ATOM 1597 N N . LYS A 1 198 ? 3.388 -14.362 25.426 1.00 85.81 198 LYS A N 1
ATOM 1598 C CA . LYS A 1 198 ? 3.640 -15.645 24.735 1.00 85.81 198 LYS A CA 1
ATOM 1599 C C . LYS A 1 198 ? 5.111 -15.878 24.365 1.00 85.81 198 LYS A C 1
ATOM 1601 O O . LYS A 1 198 ? 5.478 -17.007 24.058 1.00 85.81 198 LYS A O 1
ATOM 1606 N N . PHE A 1 199 ? 5.941 -14.833 24.355 1.00 83.50 199 PHE A N 1
ATOM 1607 C CA . PHE A 1 199 ? 7.345 -14.892 23.928 1.00 83.50 199 PHE A CA 1
ATOM 1608 C C . PHE A 1 199 ? 8.345 -14.689 25.074 1.00 83.50 199 PHE A C 1
ATOM 1610 O O . PHE A 1 199 ? 9.552 -14.627 24.825 1.00 83.50 199 PHE A O 1
ATOM 1617 N N . VAL A 1 200 ? 7.876 -14.587 26.321 1.00 76.12 200 VAL A N 1
ATOM 1618 C CA . VAL A 1 200 ? 8.762 -14.534 27.488 1.00 76.12 200 VAL A CA 1
ATOM 1619 C C . VAL A 1 200 ? 9.391 -15.917 27.663 1.00 76.12 200 VAL A C 1
ATOM 1621 O O . VAL A 1 200 ? 8.711 -16.877 28.013 1.00 76.12 200 VAL A O 1
ATOM 1624 N N . LYS A 1 201 ? 10.692 -16.035 27.377 1.00 61.25 201 LYS A N 1
ATOM 1625 C CA . LYS A 1 201 ? 11.468 -17.235 27.714 1.00 61.25 201 LYS A CA 1
ATOM 1626 C C . LYS A 1 201 ? 11.668 -17.291 29.228 1.00 61.25 201 LYS A C 1
ATOM 1628 O O . LYS A 1 201 ? 12.013 -16.272 29.826 1.00 61.25 201 LYS A O 1
ATOM 1633 N N . GLU A 1 202 ? 11.505 -18.469 29.827 1.00 55.53 202 GLU A N 1
ATOM 1634 C CA . GLU A 1 202 ? 12.005 -18.721 31.181 1.00 55.53 202 GLU A CA 1
ATOM 1635 C C . GLU A 1 202 ? 13.523 -18.456 31.221 1.00 55.53 202 GLU A C 1
ATOM 1637 O O . GLU A 1 202 ? 14.220 -18.780 30.250 1.00 55.53 202 GLU A O 1
ATOM 1642 N N . PRO A 1 203 ? 14.047 -17.832 32.291 1.00 61.06 203 PRO A N 1
ATOM 1643 C CA . PRO A 1 203 ? 15.485 -17.663 32.446 1.00 61.06 203 PRO A CA 1
ATOM 1644 C C . PRO A 1 203 ? 16.137 -19.051 32.534 1.00 61.06 203 PRO A C 1
ATOM 1646 O O . PRO A 1 203 ? 15.760 -19.851 33.388 1.00 61.06 203 PRO A O 1
ATOM 1649 N N . GLN A 1 204 ? 17.072 -19.330 31.621 1.00 47.34 204 GLN A N 1
ATOM 1650 C CA . GLN A 1 204 ? 17.974 -20.485 31.708 1.00 47.34 204 GLN A CA 1
ATOM 1651 C C . GLN A 1 204 ? 19.071 -20.231 32.737 1.00 47.34 204 GLN A C 1
ATOM 1653 O O . GLN A 1 204 ? 19.567 -19.079 32.779 1.00 47.34 204 GLN A O 1
#